Protein AF-A0A7X6QNC2-F1 (afdb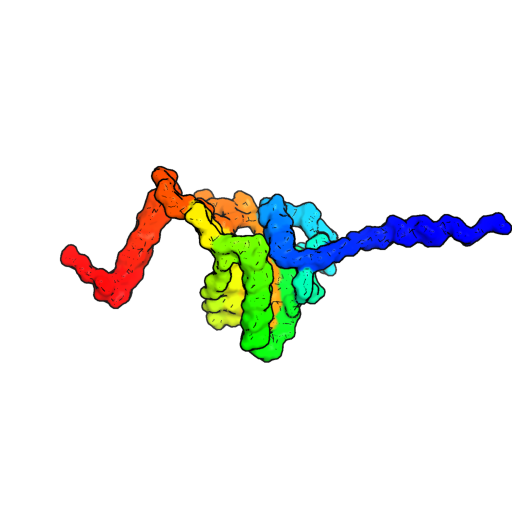_monomer)

Structure (mmCIF, N/CA/C/O backbone):
data_AF-A0A7X6QNC2-F1
#
_entry.id   AF-A0A7X6QNC2-F1
#
loop_
_atom_site.group_PDB
_atom_site.id
_atom_site.type_symbol
_atom_site.label_atom_id
_atom_site.label_alt_id
_atom_site.label_comp_id
_atom_site.label_asym_id
_atom_site.label_entity_id
_atom_site.label_seq_id
_atom_site.pdbx_PDB_ins_code
_atom_site.Cartn_x
_atom_site.Cartn_y
_atom_site.Cartn_z
_atom_site.occupancy
_atom_site.B_iso_or_equiv
_atom_site.auth_seq_id
_atom_site.auth_comp_id
_atom_site.auth_asym_id
_atom_site.auth_atom_id
_atom_site.pdbx_PDB_model_num
ATOM 1 N N . MET A 1 1 ? -5.361 57.559 -17.828 1.00 44.81 1 MET A N 1
ATOM 2 C CA . MET A 1 1 ? -5.338 56.199 -18.419 1.00 44.81 1 MET A CA 1
ATOM 3 C C . MET A 1 1 ? -3.969 55.585 -18.162 1.00 44.81 1 MET A C 1
ATOM 5 O O . MET A 1 1 ? -3.004 56.181 -18.612 1.00 44.81 1 MET A O 1
ATOM 9 N N . LYS A 1 2 ? -3.902 54.494 -17.382 1.00 43.75 2 LYS A N 1
ATOM 10 C CA . LYS A 1 2 ? -2.753 53.595 -17.086 1.00 43.75 2 LYS A CA 1
ATOM 11 C C . LYS A 1 2 ? -2.885 53.127 -15.632 1.00 43.75 2 LYS A C 1
ATOM 13 O O . LYS A 1 2 ? -2.302 53.743 -14.751 1.00 43.75 2 LYS A O 1
ATOM 18 N N . LYS A 1 3 ? -3.710 52.109 -15.369 1.00 43.59 3 LYS A N 1
ATOM 19 C CA . LYS A 1 3 ? -3.704 51.374 -14.082 1.00 43.59 3 LYS A CA 1
ATOM 20 C C . LYS A 1 3 ? -4.386 49.995 -14.118 1.00 43.59 3 LYS A C 1
ATOM 22 O O . LYS A 1 3 ? -4.548 49.385 -13.074 1.00 43.59 3 LYS A O 1
ATOM 27 N N . THR A 1 4 ? -4.734 49.472 -15.294 1.00 49.47 4 THR A N 1
ATOM 28 C CA . THR A 1 4 ? -5.557 48.251 -15.416 1.00 49.47 4 THR A CA 1
ATOM 29 C C . THR A 1 4 ? -4.858 47.055 -16.070 1.00 49.47 4 THR A C 1
ATOM 31 O O . THR A 1 4 ? -5.521 46.089 -16.411 1.00 49.47 4 THR A O 1
ATOM 34 N N . LEU A 1 5 ? -3.529 47.074 -16.228 1.00 48.59 5 LEU A N 1
ATOM 35 C CA . LEU A 1 5 ? -2.790 46.003 -16.926 1.00 48.59 5 LEU A CA 1
ATOM 36 C C . LEU A 1 5 ? -1.891 45.134 -16.032 1.00 48.59 5 LEU A C 1
ATOM 38 O O . LEU A 1 5 ? -1.238 44.232 -16.536 1.00 48.59 5 LEU A O 1
ATOM 42 N N . LEU A 1 6 ? -1.874 45.356 -14.714 1.00 44.91 6 LEU A N 1
ATOM 43 C CA . LEU A 1 6 ? -1.008 44.605 -13.789 1.00 44.91 6 LEU A CA 1
ATOM 44 C C . LEU A 1 6 ? -1.701 43.449 -13.049 1.00 44.91 6 LEU A C 1
ATOM 46 O O . LEU A 1 6 ? -1.009 42.643 -12.441 1.00 44.91 6 LEU A O 1
ATOM 50 N N . LEU A 1 7 ? -3.032 43.315 -13.126 1.00 45.81 7 LEU A N 1
ATOM 51 C CA . LEU A 1 7 ? -3.745 42.219 -12.448 1.00 45.81 7 LEU A CA 1
ATOM 52 C C . LEU A 1 7 ? -3.956 40.964 -13.309 1.00 45.81 7 LEU A C 1
ATOM 54 O O . LEU A 1 7 ? -4.170 39.892 -12.757 1.00 45.81 7 LEU A O 1
ATOM 58 N N . ALA A 1 8 ? -3.852 41.058 -14.638 1.00 46.88 8 ALA A N 1
ATOM 59 C CA . ALA A 1 8 ? -4.015 39.895 -15.519 1.00 46.88 8 ALA A CA 1
ATOM 60 C C . ALA A 1 8 ? -2.734 39.043 -15.648 1.00 46.88 8 ALA A C 1
ATOM 62 O O . ALA A 1 8 ? -2.804 37.899 -16.078 1.00 46.88 8 ALA A O 1
ATOM 63 N N . GLY A 1 9 ? -1.571 39.579 -15.252 1.00 39.75 9 GLY A N 1
ATOM 64 C CA . GLY A 1 9 ? -0.293 38.856 -15.271 1.00 39.75 9 GLY A CA 1
ATOM 65 C C . GLY A 1 9 ? 0.006 38.056 -13.999 1.00 39.75 9 GLY A C 1
ATOM 66 O O . GLY A 1 9 ? 0.810 37.134 -14.048 1.00 39.75 9 GLY A O 1
ATOM 67 N N . LEU A 1 10 ? -0.646 38.368 -12.869 1.00 42.03 10 LEU A N 1
ATOM 68 C CA . LEU A 1 10 ? -0.402 37.665 -11.601 1.00 42.03 10 LEU A CA 1
ATOM 69 C C . LEU A 1 10 ? -1.239 36.386 -11.436 1.00 42.03 10 LEU A C 1
ATOM 71 O O . LEU A 1 10 ? -0.821 35.484 -10.722 1.00 42.03 10 LEU A O 1
ATOM 75 N N . LEU A 1 11 ? -2.376 36.273 -12.130 1.00 44.03 11 LEU A N 1
ATOM 76 C CA . LEU A 1 11 ? -3.220 35.068 -12.112 1.00 44.03 11 LEU A CA 1
ATOM 77 C C . LEU A 1 11 ? -2.682 33.929 -12.995 1.00 44.03 11 LEU A C 1
ATOM 79 O O . LEU A 1 11 ? -3.146 32.802 -12.877 1.00 44.03 11 LEU A O 1
ATOM 83 N N . ALA A 1 12 ? -1.683 34.198 -13.842 1.00 46.16 12 ALA A N 1
ATOM 84 C CA . ALA A 1 12 ? -0.982 33.178 -14.627 1.00 46.16 12 ALA A CA 1
ATOM 85 C C . ALA A 1 12 ? 0.285 32.636 -13.928 1.00 46.16 12 ALA A C 1
ATOM 87 O O . ALA A 1 12 ? 0.888 31.683 -14.411 1.00 46.16 12 ALA A O 1
ATOM 88 N N . LEU A 1 13 ? 0.690 33.228 -12.795 1.00 42.03 13 LEU A N 1
ATOM 89 C CA . LEU A 1 13 ? 1.866 32.824 -12.005 1.00 42.03 13 LEU A CA 1
ATOM 90 C C . LEU A 1 13 ? 1.506 32.083 -10.711 1.00 42.03 13 LEU A C 1
ATOM 92 O O . LEU A 1 13 ? 2.382 31.511 -10.074 1.00 42.03 13 LEU A O 1
ATOM 96 N N . THR A 1 14 ? 0.221 32.014 -10.363 1.00 45.22 14 THR A N 1
ATOM 97 C CA . THR A 1 14 ? -0.319 31.029 -9.417 1.00 45.22 14 THR A CA 1
ATOM 98 C C . THR A 1 14 ? -0.940 29.872 -10.186 1.00 45.22 14 THR A C 1
ATOM 100 O O . THR A 1 14 ? -2.053 29.438 -9.889 1.00 45.22 14 THR A O 1
ATOM 103 N N . GLY A 1 15 ? -0.206 29.351 -11.173 1.00 41.44 15 GLY A N 1
ATOM 104 C CA . GLY A 1 15 ? -0.281 27.932 -11.485 1.00 41.44 15 GLY A CA 1
ATOM 105 C C . GLY A 1 15 ? 0.201 27.175 -10.254 1.00 41.44 15 GLY A C 1
ATOM 106 O O . GLY A 1 15 ? 1.292 26.616 -10.256 1.00 41.44 15 GLY A O 1
ATOM 107 N N . SER 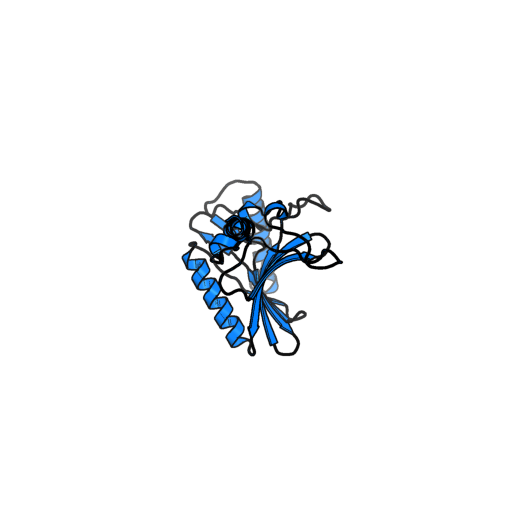A 1 16 ? -0.590 27.216 -9.174 1.00 38.94 16 SER A N 1
ATOM 108 C CA . SER A 1 16 ? -0.623 26.132 -8.214 1.00 38.94 16 SER A CA 1
ATOM 109 C C . SER A 1 16 ? -0.614 24.891 -9.077 1.00 38.94 16 SER A C 1
ATOM 111 O O . SER A 1 16 ? -1.449 24.781 -9.979 1.00 38.94 16 SER A O 1
ATOM 113 N N . LEU A 1 17 ? 0.387 24.036 -8.888 1.00 44.50 17 LEU A N 1
ATOM 114 C CA . LEU A 1 17 ? 0.319 22.680 -9.382 1.00 44.50 17 LEU A CA 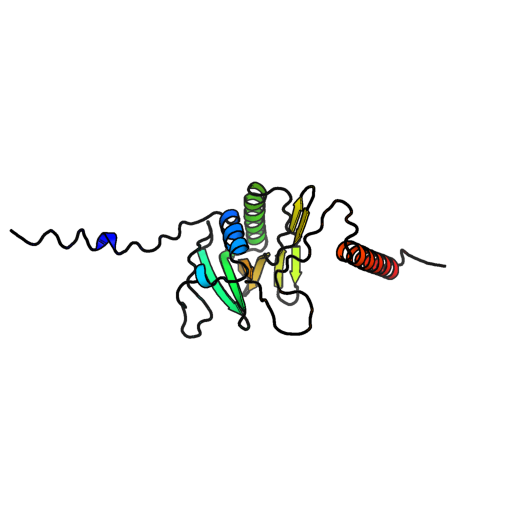1
ATOM 115 C C . LEU A 1 17 ? -1.023 22.143 -8.881 1.00 44.50 17 LEU A C 1
ATOM 117 O O . LEU A 1 17 ? -1.139 21.750 -7.726 1.00 44.50 17 LEU A O 1
ATOM 121 N N . CYS A 1 18 ? -2.067 22.227 -9.703 1.00 45.12 18 CYS A N 1
ATOM 122 C CA . CYS A 1 18 ? -3.248 21.422 -9.522 1.00 45.12 18 CYS A CA 1
ATOM 123 C C . CYS A 1 18 ? -2.723 20.030 -9.815 1.00 45.12 18 CYS A C 1
ATOM 125 O O . CYS A 1 18 ? -2.647 19.629 -10.978 1.00 45.12 18 CYS A O 1
ATOM 127 N N . ALA A 1 19 ? -2.246 19.354 -8.771 1.00 56.34 19 ALA A N 1
ATOM 128 C CA . ALA A 1 19 ? -2.154 17.918 -8.805 1.00 56.34 19 ALA A CA 1
ATOM 129 C C . ALA A 1 19 ? -3.553 17.460 -9.225 1.00 56.34 19 ALA A C 1
ATOM 131 O O . ALA A 1 19 ? -4.562 17.795 -8.608 1.00 56.34 19 ALA A O 1
ATOM 132 N N . GLN A 1 20 ? -3.636 16.891 -10.421 1.00 61.84 20 GLN A N 1
ATOM 133 C CA . GLN A 1 20 ? -4.886 16.330 -10.891 1.00 61.84 20 GLN A CA 1
ATOM 134 C C . GLN A 1 20 ? -5.085 15.069 -10.062 1.00 61.84 20 GLN A C 1
ATOM 136 O O . GLN A 1 20 ? -4.147 14.276 -9.952 1.00 61.84 20 GLN A O 1
ATOM 141 N N . ASN A 1 21 ? -6.258 14.914 -9.445 1.00 82.44 21 ASN A N 1
ATOM 142 C CA . ASN A 1 21 ? -6.584 13.652 -8.797 1.00 82.44 21 ASN A CA 1
ATOM 143 C C . ASN A 1 21 ? -6.508 12.546 -9.858 1.00 82.44 21 ASN A C 1
ATOM 145 O O . ASN A 1 21 ? -7.065 12.689 -10.950 1.00 82.44 21 ASN A O 1
ATOM 149 N N . MET A 1 22 ? -5.730 11.511 -9.558 1.00 90.12 22 MET A N 1
ATOM 150 C CA . MET A 1 22 ? -5.423 10.412 -10.465 1.00 90.12 22 MET A CA 1
ATOM 151 C C . MET A 1 22 ? -5.981 9.102 -9.902 1.00 90.12 22 MET A C 1
ATOM 153 O O . MET A 1 22 ? -5.868 8.862 -8.692 1.00 90.12 22 MET A O 1
ATOM 157 N N . PRO A 1 23 ? -6.496 8.199 -10.754 1.00 91.94 23 PRO A N 1
ATOM 158 C CA . PRO A 1 23 ? -6.855 6.853 -10.337 1.00 91.94 23 PRO A CA 1
ATOM 159 C C . PRO A 1 23 ? -5.667 6.135 -9.693 1.00 91.94 23 PRO A C 1
ATOM 161 O O . PRO A 1 23 ? -4.518 6.303 -10.112 1.00 91.94 23 PRO A O 1
ATOM 164 N N . LEU A 1 24 ? -5.933 5.270 -8.707 1.00 92.31 24 LEU A N 1
ATOM 165 C CA . LEU A 1 24 ? -4.868 4.570 -7.980 1.00 92.31 24 LEU A CA 1
ATOM 166 C C . LEU A 1 24 ? -3.935 3.773 -8.906 1.00 92.31 24 LEU A C 1
ATOM 168 O O . LEU A 1 24 ? -2.748 3.676 -8.615 1.00 92.31 24 LEU A O 1
ATOM 172 N N . CYS A 1 25 ? -4.432 3.224 -10.017 1.00 91.06 25 CYS A N 1
ATOM 173 C CA . CYS A 1 25 ? -3.580 2.497 -10.956 1.00 91.06 25 CYS A CA 1
ATOM 174 C C . CYS A 1 25 ? -2.566 3.412 -11.670 1.00 91.06 25 CYS A C 1
ATOM 176 O O . CYS A 1 25 ? -1.388 3.076 -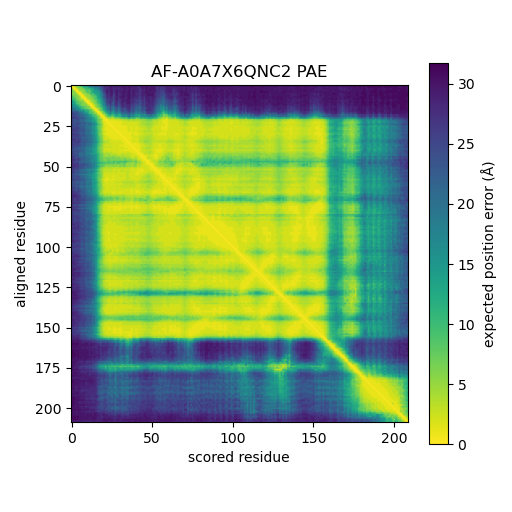11.722 1.00 91.06 25 CYS A O 1
ATOM 178 N N . GLU A 1 26 ? -2.940 4.621 -12.096 1.00 91.88 26 GLU A N 1
ATOM 179 C CA . GLU A 1 26 ? -1.970 5.578 -12.660 1.00 91.88 26 GLU A CA 1
ATOM 180 C C . GLU A 1 26 ? -0.935 6.028 -11.620 1.00 91.88 26 GLU A C 1
ATOM 182 O O . GLU A 1 26 ? 0.254 6.183 -11.916 1.00 91.88 26 GLU A O 1
ATOM 187 N N . VAL A 1 27 ? -1.374 6.203 -10.371 1.00 93.00 27 VAL A N 1
ATOM 188 C CA . VAL A 1 27 ? -0.478 6.524 -9.254 1.00 93.00 27 VAL A CA 1
ATOM 189 C C . VAL A 1 27 ? 0.498 5.385 -8.989 1.00 93.00 27 VAL A C 1
ATOM 191 O O . VAL A 1 27 ? 1.696 5.623 -8.853 1.00 93.00 27 VAL A O 1
ATOM 194 N N . PHE A 1 28 ? 0.010 4.150 -8.963 1.00 92.06 28 PHE A N 1
ATOM 195 C CA . PHE A 1 28 ? 0.831 2.963 -8.771 1.00 92.06 28 PHE A CA 1
ATOM 196 C C . PHE A 1 28 ? 1.892 2.826 -9.867 1.00 92.06 28 PHE A C 1
ATOM 198 O O . PHE A 1 28 ? 3.045 2.532 -9.564 1.00 92.06 28 PHE A O 1
ATOM 205 N N . GLU A 1 29 ? 1.541 3.098 -11.126 1.00 88.38 29 GLU A N 1
ATOM 206 C CA . GLU A 1 29 ? 2.496 3.098 -12.237 1.00 88.38 29 GLU A CA 1
ATOM 207 C C . GLU A 1 29 ? 3.559 4.196 -12.077 1.00 88.38 29 GLU A C 1
ATOM 209 O O . GLU A 1 29 ? 4.754 3.929 -12.202 1.00 88.38 29 GLU A O 1
ATOM 214 N N . LYS A 1 30 ? 3.157 5.427 -11.737 1.00 90.31 30 LYS A N 1
ATOM 215 C CA . LYS A 1 30 ? 4.094 6.540 -11.495 1.00 90.31 30 LYS A CA 1
ATOM 216 C C . LYS A 1 30 ? 5.063 6.249 -10.354 1.00 90.31 30 LYS A C 1
ATOM 218 O O . LYS A 1 30 ? 6.255 6.530 -10.494 1.00 90.31 30 LYS A O 1
ATOM 223 N N . LEU A 1 31 ? 4.561 5.697 -9.251 1.00 90.62 31 LEU A N 1
ATOM 224 C CA . LEU A 1 31 ? 5.377 5.285 -8.110 1.00 90.62 31 LEU A CA 1
ATOM 225 C C . LEU A 1 31 ? 6.319 4.147 -8.506 1.00 90.62 31 LEU A C 1
ATOM 227 O O . LEU A 1 31 ? 7.504 4.221 -8.207 1.00 90.62 31 LEU A O 1
ATOM 231 N N . GLY A 1 32 ? 5.834 3.154 -9.256 1.00 86.69 32 GLY A N 1
ATOM 232 C CA . GLY A 1 32 ? 6.654 2.065 -9.787 1.00 86.69 32 GLY A CA 1
ATOM 233 C C . GLY A 1 32 ? 7.755 2.527 -10.748 1.00 86.69 32 GLY A C 1
ATOM 234 O O . GLY A 1 32 ? 8.844 1.971 -10.733 1.00 86.69 32 GLY A O 1
ATOM 235 N N . ASN A 1 33 ? 7.517 3.571 -11.543 1.00 84.25 33 ASN A N 1
ATOM 236 C CA . ASN A 1 33 ? 8.518 4.127 -12.463 1.00 84.25 33 ASN A CA 1
ATOM 237 C C . ASN A 1 33 ? 9.581 4.997 -11.770 1.00 84.25 33 ASN A C 1
ATOM 239 O O . ASN A 1 33 ? 10.612 5.290 -12.370 1.00 84.25 33 ASN A O 1
ATOM 243 N N . ASN A 1 34 ? 9.335 5.423 -10.528 1.00 86.44 34 ASN A N 1
ATOM 244 C CA . ASN A 1 34 ? 10.257 6.233 -9.721 1.00 86.44 34 ASN A CA 1
ATOM 245 C C . ASN A 1 34 ? 10.619 5.524 -8.412 1.00 86.44 34 ASN A C 1
ATOM 247 O O . ASN A 1 34 ? 11.028 6.157 -7.447 1.00 86.44 34 ASN A O 1
ATOM 251 N N . SER A 1 35 ? 10.439 4.208 -8.346 1.00 84.38 35 SER A N 1
ATOM 252 C CA . SER A 1 35 ? 10.540 3.463 -7.096 1.00 84.38 35 SER A CA 1
ATOM 253 C C . SER A 1 35 ? 11.940 3.527 -6.484 1.00 84.38 35 SER A C 1
ATOM 255 O O . SER A 1 35 ? 12.036 3.502 -5.265 1.00 84.38 35 SER A O 1
ATOM 257 N N . SER A 1 36 ? 12.996 3.705 -7.288 1.00 80.75 36 SER A N 1
ATOM 258 C CA . SER A 1 36 ? 14.379 3.924 -6.829 1.00 80.75 36 SER A CA 1
ATOM 259 C C . SER A 1 36 ? 14.628 5.281 -6.179 1.00 80.75 36 SER A C 1
ATOM 261 O O . SER A 1 36 ? 15.504 5.404 -5.327 1.00 80.75 36 SER A O 1
ATOM 263 N N . ASP A 1 37 ? 13.878 6.306 -6.578 1.00 86.69 37 ASP A N 1
ATOM 264 C CA . ASP A 1 37 ? 14.043 7.664 -6.074 1.00 86.69 37 ASP A CA 1
ATOM 265 C C . ASP A 1 37 ? 12.739 8.452 -6.215 1.00 86.69 37 ASP A C 1
ATOM 267 O O . ASP A 1 37 ? 12.347 8.856 -7.310 1.00 86.69 37 ASP A O 1
ATOM 271 N N . PHE A 1 38 ? 12.081 8.717 -5.087 1.00 90.94 38 PHE A N 1
ATOM 272 C CA . PHE A 1 38 ? 10.876 9.533 -5.027 1.00 90.94 38 PHE A CA 1
ATOM 273 C C . PHE A 1 38 ? 11.153 11.031 -5.018 1.00 90.94 38 PHE A C 1
ATOM 275 O O . PHE A 1 38 ? 10.195 11.799 -5.090 1.00 90.94 38 PHE A O 1
ATOM 282 N N . SER A 1 39 ? 12.412 11.483 -4.995 1.00 90.81 39 SER A N 1
ATOM 283 C CA . SER A 1 39 ? 12.746 12.914 -5.021 1.00 90.81 39 SER A CA 1
ATOM 284 C C . SER A 1 39 ? 12.018 13.706 -6.123 1.00 90.81 39 SER A C 1
ATOM 286 O O . SER A 1 39 ? 11.550 14.802 -5.824 1.00 90.81 39 SER A O 1
ATOM 288 N N . PRO A 1 40 ? 11.820 13.190 -7.359 1.00 92.00 40 PRO A N 1
ATOM 289 C CA . PRO A 1 40 ? 11.048 13.890 -8.393 1.00 92.00 40 PRO A CA 1
ATOM 290 C C . PRO A 1 40 ? 9.552 14.037 -8.083 1.00 92.00 40 PRO A C 1
ATOM 292 O O . PRO A 1 40 ? 8.889 14.914 -8.634 1.00 92.00 40 PRO A O 1
ATOM 295 N N . LEU A 1 41 ? 9.008 13.161 -7.236 1.00 92.31 41 LEU A N 1
ATOM 296 C CA . LEU A 1 41 ? 7.599 13.131 -6.848 1.00 92.31 41 LEU A CA 1
ATOM 297 C C . LEU A 1 41 ? 7.343 13.856 -5.516 1.00 92.31 41 LEU A C 1
ATOM 299 O O . LEU A 1 41 ? 6.193 14.195 -5.212 1.00 92.31 41 LEU A O 1
ATOM 303 N N . MET A 1 42 ? 8.404 14.110 -4.747 1.00 92.44 42 MET A N 1
ATOM 304 C CA . MET A 1 42 ? 8.388 14.765 -3.444 1.00 92.44 42 MET A CA 1
ATOM 305 C C . MET A 1 42 ? 8.566 16.281 -3.575 1.00 92.44 42 MET A C 1
ATOM 307 O O . MET A 1 42 ? 9.533 16.786 -4.137 1.00 92.44 42 MET A O 1
ATOM 311 N N . GLY A 1 43 ? 7.625 17.022 -3.004 1.00 88.56 43 GLY A N 1
ATOM 312 C CA . GLY A 1 43 ? 7.721 18.458 -2.790 1.00 88.56 43 GLY A CA 1
ATOM 313 C C . GLY A 1 43 ? 8.412 18.813 -1.464 1.00 88.56 43 GLY A C 1
ATOM 314 O O . GLY A 1 43 ? 9.068 17.973 -0.842 1.00 88.56 43 GLY A O 1
ATOM 315 N N . PRO A 1 44 ? 8.275 20.068 -0.998 1.00 89.44 44 PRO A N 1
ATOM 316 C CA . PRO A 1 44 ? 8.898 20.515 0.246 1.00 89.44 44 PRO A CA 1
ATOM 317 C C . PRO A 1 44 ? 8.381 19.741 1.467 1.00 89.44 44 PRO A C 1
ATOM 319 O O . PRO A 1 44 ? 7.256 19.232 1.473 1.00 89.44 44 PRO A O 1
ATOM 322 N N . ALA A 1 45 ? 9.190 19.698 2.527 1.00 90.44 45 ALA A N 1
ATOM 323 C CA . ALA A 1 45 ? 8.755 19.186 3.821 1.00 90.44 45 ALA A CA 1
ATOM 324 C C . ALA A 1 45 ? 7.560 19.996 4.353 1.00 90.44 45 ALA A C 1
ATOM 326 O O . ALA A 1 45 ? 7.528 21.224 4.259 1.00 90.44 45 ALA A O 1
ATOM 327 N N . THR A 1 46 ? 6.574 19.306 4.923 1.00 87.69 46 THR A N 1
ATOM 328 C CA . THR A 1 46 ? 5.379 19.924 5.528 1.00 87.69 46 THR A CA 1
ATOM 329 C C . THR A 1 46 ? 5.509 20.136 7.033 1.00 87.69 46 THR A C 1
ATOM 331 O O . THR A 1 46 ? 4.633 20.734 7.652 1.00 87.69 46 THR A O 1
ATOM 334 N N . ASP A 1 47 ? 6.588 19.639 7.631 1.00 87.38 47 ASP A N 1
ATOM 335 C CA . ASP A 1 47 ? 6.871 19.748 9.054 1.00 87.38 47 ASP A CA 1
ATOM 336 C C . ASP A 1 47 ? 8.354 20.021 9.308 1.00 87.38 47 ASP A C 1
ATOM 338 O O . ASP A 1 47 ? 9.215 19.780 8.463 1.00 87.38 47 ASP A O 1
ATOM 342 N N . THR A 1 48 ? 8.645 20.528 10.504 1.00 82.62 48 THR A N 1
ATOM 343 C CA . THR A 1 48 ? 9.994 20.925 10.924 1.00 82.62 48 THR A CA 1
ATOM 344 C C . THR A 1 48 ? 10.937 19.750 11.162 1.00 82.62 48 THR A C 1
ATOM 346 O O . THR A 1 48 ? 12.134 19.971 11.305 1.00 82.62 48 THR A O 1
ATOM 349 N N . LEU A 1 49 ? 10.411 18.528 11.284 1.00 83.00 49 LEU A N 1
ATOM 350 C CA . LEU A 1 49 ? 11.208 17.316 11.478 1.00 83.00 49 LEU A CA 1
ATOM 351 C C . LEU A 1 49 ? 11.559 16.647 10.142 1.00 83.00 49 LEU A C 1
ATOM 353 O O . LEU A 1 49 ? 12.265 15.642 10.147 1.00 83.00 49 LEU A O 1
ATOM 357 N N . GLU A 1 50 ? 11.074 17.194 9.021 1.00 83.06 50 GLU A N 1
ATOM 358 C CA . GLU A 1 50 ? 11.244 16.649 7.672 1.00 83.06 50 GLU A CA 1
ATOM 359 C C . GLU A 1 50 ? 10.815 15.177 7.578 1.00 83.06 50 GLU A C 1
ATOM 361 O O . GLU A 1 50 ? 11.448 14.353 6.912 1.00 83.06 50 GLU A O 1
ATOM 366 N N . ILE A 1 51 ? 9.734 14.831 8.282 1.00 87.38 51 ILE A N 1
ATOM 367 C CA . ILE A 1 51 ? 9.179 13.474 8.276 1.00 87.38 51 ILE A CA 1
ATOM 368 C C . ILE A 1 51 ? 8.117 13.342 7.190 1.00 87.38 51 ILE A C 1
ATOM 370 O O . ILE A 1 51 ? 8.005 12.282 6.586 1.00 87.38 51 ILE A O 1
ATOM 374 N N . ASN A 1 52 ? 7.355 14.395 6.912 1.00 91.75 52 ASN A N 1
ATOM 375 C CA . ASN A 1 52 ? 6.322 14.421 5.889 1.00 91.75 52 ASN A CA 1
ATOM 376 C C . ASN A 1 52 ? 6.675 15.448 4.812 1.00 91.75 52 ASN A C 1
ATOM 378 O O . ASN A 1 52 ? 7.133 16.554 5.102 1.00 91.75 52 ASN A O 1
ATOM 382 N N . PHE A 1 53 ? 6.391 15.097 3.567 1.00 92.50 53 PHE A N 1
ATOM 383 C CA . PHE A 1 53 ? 6.680 15.893 2.386 1.00 92.50 53 PHE A CA 1
ATOM 384 C C . PHE A 1 53 ? 5.414 16.029 1.550 1.00 92.50 53 PHE A C 1
ATOM 386 O O . PHE A 1 53 ? 4.594 15.105 1.476 1.00 92.50 53 PHE A O 1
ATOM 393 N N . VAL A 1 54 ? 5.261 17.192 0.918 1.00 91.12 54 VAL A N 1
ATOM 394 C CA . VAL A 1 54 ? 4.192 17.431 -0.054 1.00 91.12 54 VAL A CA 1
ATOM 395 C C . VAL A 1 54 ? 4.307 16.384 -1.160 1.00 91.12 54 VAL A C 1
ATOM 397 O O . VAL A 1 54 ? 5.402 16.119 -1.649 1.00 91.12 54 VAL A O 1
ATOM 400 N N . SER A 1 55 ? 3.191 15.786 -1.560 1.00 92.75 55 SER A N 1
ATOM 401 C CA . SER A 1 55 ? 3.152 14.937 -2.747 1.00 92.75 55 SER A CA 1
ATOM 402 C C . SER A 1 55 ? 2.809 15.776 -3.971 1.00 92.75 55 SER A C 1
ATOM 404 O O . SER A 1 55 ? 1.922 16.623 -3.916 1.00 92.75 55 SER A O 1
ATOM 406 N N . THR A 1 56 ? 3.483 15.524 -5.091 1.00 91.00 56 THR A N 1
ATOM 407 C CA . THR A 1 56 ? 3.055 16.026 -6.412 1.00 91.00 56 THR A CA 1
ATOM 408 C C . THR A 1 56 ? 1.951 15.164 -7.041 1.00 91.00 56 THR A C 1
ATOM 410 O O . THR A 1 56 ? 1.390 15.522 -8.075 1.00 91.00 56 THR A O 1
ATOM 413 N N . ILE A 1 57 ? 1.651 14.023 -6.416 1.00 91.62 57 ILE A N 1
ATOM 414 C CA . ILE A 1 57 ? 0.638 13.048 -6.809 1.00 91.62 57 ILE A CA 1
ATOM 415 C C . ILE A 1 57 ? -0.527 13.112 -5.818 1.00 91.62 57 ILE A C 1
ATOM 417 O O . ILE A 1 57 ? -0.312 12.967 -4.613 1.00 91.62 57 ILE A O 1
ATOM 421 N N . GLU A 1 58 ? -1.748 13.241 -6.327 1.00 92.25 58 GLU A N 1
ATOM 422 C CA . GLU A 1 58 ? -2.984 13.119 -5.551 1.00 92.25 58 GLU A CA 1
ATOM 423 C C . GLU A 1 58 ? -3.785 11.914 -6.055 1.00 92.25 58 GLU A C 1
ATOM 425 O O . GLU A 1 58 ? -4.010 11.773 -7.257 1.00 92.25 58 GLU A O 1
ATOM 430 N N . VAL A 1 59 ? -4.167 11.013 -5.146 1.00 93.75 59 VAL A N 1
ATOM 431 C CA . VAL A 1 59 ? -4.998 9.844 -5.472 1.00 93.75 59 VAL A CA 1
ATOM 432 C C . VAL A 1 59 ? -6.474 10.212 -5.395 1.00 93.75 59 VAL A C 1
ATOM 434 O O . VAL A 1 59 ? -6.925 10.786 -4.404 1.00 93.75 59 VAL A O 1
ATOM 437 N N . ASP A 1 60 ? -7.244 9.796 -6.396 1.00 91.00 60 ASP A N 1
ATOM 438 C CA . ASP A 1 60 ? -8.702 9.865 -6.381 1.00 91.00 60 ASP A CA 1
ATOM 439 C C . ASP A 1 60 ? -9.285 9.280 -5.087 1.00 91.00 60 ASP A C 1
ATOM 441 O O . ASP A 1 60 ? -8.915 8.192 -4.643 1.00 91.00 60 ASP A O 1
ATOM 445 N N . LYS A 1 61 ? -10.252 9.998 -4.503 1.00 89.25 61 LYS A N 1
ATOM 446 C CA . LYS A 1 61 ? -10.970 9.638 -3.263 1.00 89.25 61 LYS A CA 1
ATOM 447 C C . LYS A 1 61 ? -10.109 9.587 -1.995 1.00 89.25 61 LYS A C 1
ATOM 449 O O . LYS A 1 61 ? -10.671 9.359 -0.925 1.00 89.25 61 LYS A O 1
ATOM 454 N N . ALA A 1 62 ? -8.796 9.797 -2.071 1.00 93.94 62 ALA A N 1
ATOM 455 C CA . ALA A 1 62 ? -7.984 9.978 -0.877 1.00 93.94 62 ALA A CA 1
ATOM 456 C C . ALA A 1 62 ? -8.236 11.375 -0.293 1.00 93.94 62 ALA A C 1
ATOM 458 O O . ALA A 1 62 ? -8.257 12.373 -1.009 1.00 93.94 62 ALA A O 1
ATOM 459 N N . GLU A 1 63 ? -8.387 11.463 1.025 1.00 94.50 63 GLU A N 1
ATOM 460 C CA . GLU A 1 63 ? -8.428 12.742 1.740 1.00 94.50 63 GLU A CA 1
ATOM 461 C C . GLU A 1 63 ? -7.071 13.452 1.683 1.00 94.50 63 GLU A C 1
ATOM 463 O O . GLU A 1 63 ? -6.987 14.678 1.782 1.00 94.50 63 GLU A O 1
ATOM 468 N N . LYS A 1 64 ? -5.990 12.670 1.568 1.00 93.69 64 LYS A N 1
ATOM 469 C CA . LYS A 1 64 ? -4.619 13.169 1.571 1.00 93.69 64 LYS A CA 1
ATOM 470 C C . LYS A 1 64 ? -3.675 12.205 0.864 1.00 93.69 64 LYS A C 1
ATOM 472 O O . LYS A 1 64 ? -3.754 11.001 1.072 1.00 93.69 64 LYS A O 1
ATOM 477 N N . SER A 1 65 ? -2.733 12.748 0.099 1.00 95.38 65 SER A N 1
ATOM 478 C CA . SER A 1 65 ? -1.595 12.016 -0.470 1.00 95.38 65 SER A CA 1
ATOM 479 C C . SER A 1 65 ? -0.296 12.689 -0.033 1.00 95.38 65 SER A C 1
ATOM 481 O O . SER A 1 65 ? -0.136 13.895 -0.218 1.00 95.38 65 SER A O 1
ATOM 483 N N . ILE A 1 66 ? 0.616 11.946 0.591 1.00 95.19 66 ILE A N 1
ATOM 484 C CA . ILE A 1 66 ? 1.887 12.476 1.105 1.00 95.19 66 ILE A CA 1
ATOM 485 C C . ILE A 1 66 ? 3.016 11.468 0.987 1.00 95.19 66 ILE A C 1
ATOM 487 O O . ILE A 1 66 ? 2.795 10.261 1.000 1.00 95.19 66 ILE A O 1
ATOM 491 N N . PHE A 1 67 ? 4.242 11.978 0.959 1.00 95.25 67 PHE A N 1
ATOM 492 C CA . PHE A 1 67 ? 5.416 11.159 1.222 1.00 95.25 67 PHE A CA 1
ATOM 493 C C . PHE A 1 67 ? 5.808 11.290 2.688 1.00 95.25 67 PHE A C 1
ATOM 495 O O . PHE A 1 67 ? 5.776 12.379 3.262 1.00 95.25 67 PHE A O 1
ATOM 502 N N . LYS A 1 68 ? 6.181 10.174 3.298 1.00 93.00 68 LYS A N 1
ATOM 503 C CA . LYS A 1 68 ? 6.604 10.077 4.692 1.00 93.00 68 LYS A CA 1
ATOM 504 C C . LYS A 1 68 ? 7.964 9.404 4.765 1.00 93.00 68 LYS A C 1
ATOM 506 O O . LYS A 1 68 ? 8.231 8.504 3.983 1.00 93.00 68 LYS A O 1
ATOM 511 N N . LYS A 1 69 ? 8.804 9.780 5.725 1.00 85.94 69 LYS A N 1
ATOM 512 C CA . LYS A 1 69 ? 10.036 9.061 6.065 1.00 85.94 69 LYS A CA 1
ATOM 513 C C . LYS A 1 69 ? 9.831 8.249 7.336 1.00 85.94 69 LYS A C 1
ATOM 515 O O . LYS A 1 69 ? 9.451 8.789 8.371 1.00 85.94 69 LYS A O 1
ATOM 520 N N . LEU A 1 70 ? 10.135 6.959 7.275 1.00 77.19 70 LEU A N 1
ATOM 521 C CA . LEU A 1 70 ? 10.201 6.077 8.435 1.00 77.19 70 LEU A CA 1
ATOM 522 C C . LEU A 1 70 ? 11.590 5.443 8.478 1.00 77.19 70 LEU A C 1
ATOM 524 O O . LEU A 1 70 ? 12.017 4.830 7.509 1.00 77.19 70 LEU A O 1
ATOM 528 N N . LEU A 1 71 ? 12.311 5.621 9.591 1.00 76.94 71 LEU A N 1
ATOM 529 C CA . LEU A 1 71 ? 13.688 5.124 9.756 1.00 76.94 71 LEU A CA 1
ATOM 530 C C . LEU A 1 71 ? 14.640 5.541 8.613 1.00 76.94 71 LEU A C 1
ATOM 532 O O . LEU A 1 71 ? 15.534 4.796 8.231 1.00 76.94 71 LEU A O 1
ATOM 536 N N . GLY A 1 72 ? 14.443 6.742 8.062 1.00 73.25 72 GLY A N 1
ATOM 537 C CA . GLY A 1 72 ? 15.239 7.272 6.950 1.00 73.25 72 GLY A CA 1
ATOM 538 C C . GLY A 1 72 ? 14.780 6.829 5.557 1.00 73.25 72 GLY A C 1
ATOM 539 O O . GLY A 1 72 ? 15.187 7.455 4.582 1.00 73.25 72 GLY A O 1
ATOM 540 N N . ALA A 1 73 ? 13.890 5.838 5.453 1.00 80.88 73 ALA A N 1
ATOM 541 C CA . ALA A 1 73 ? 13.341 5.370 4.185 1.00 80.88 73 ALA A CA 1
ATOM 542 C C . ALA A 1 73 ? 12.030 6.106 3.846 1.00 80.88 73 ALA A C 1
ATOM 544 O O . ALA A 1 73 ? 11.104 6.124 4.671 1.00 80.88 73 ALA A O 1
ATOM 545 N N . PRO A 1 74 ? 11.927 6.746 2.670 1.00 89.25 74 PRO A N 1
ATOM 546 C CA . PRO A 1 74 ? 10.691 7.375 2.234 1.00 89.25 74 PRO A CA 1
ATOM 547 C C . PRO A 1 74 ? 9.666 6.341 1.742 1.00 89.25 74 PRO A C 1
ATOM 549 O O . PRO A 1 74 ? 10.011 5.309 1.174 1.00 89.25 74 PRO A O 1
ATOM 552 N N . TYR A 1 75 ? 8.386 6.636 1.933 1.00 92.38 75 TYR A N 1
ATOM 553 C CA . TYR A 1 75 ? 7.261 5.910 1.354 1.00 92.38 75 TYR A CA 1
ATOM 554 C C . TYR A 1 75 ? 6.138 6.876 0.994 1.00 92.38 75 TYR A C 1
ATOM 556 O O . TYR A 1 75 ? 5.950 7.904 1.647 1.00 92.38 75 TYR A O 1
ATOM 564 N N . PHE A 1 76 ? 5.381 6.538 -0.039 1.00 95.56 76 PHE A N 1
ATOM 565 C CA . PHE A 1 76 ? 4.138 7.206 -0.380 1.00 95.56 76 PHE A CA 1
ATOM 566 C C . PHE A 1 76 ? 2.987 6.647 0.458 1.00 95.56 76 PHE A C 1
ATOM 568 O O . PHE A 1 76 ? 2.865 5.431 0.622 1.00 95.56 76 PHE A O 1
ATOM 575 N N . GLU A 1 77 ? 2.120 7.527 0.951 1.00 96.75 77 GLU A N 1
ATOM 576 C CA . GLU A 1 77 ? 0.868 7.172 1.607 1.00 96.75 77 GLU A CA 1
ATOM 577 C C . GLU A 1 77 ? -0.294 7.990 1.038 1.00 96.75 77 GLU A C 1
ATOM 579 O O . GLU A 1 77 ? -0.266 9.223 1.055 1.00 96.75 77 GLU A O 1
ATOM 584 N N . ALA A 1 78 ? -1.344 7.292 0.610 1.00 97.31 78 ALA A N 1
ATOM 585 C CA . ALA A 1 78 ? -2.650 7.884 0.353 1.00 97.31 78 ALA A CA 1
ATOM 586 C C . ALA A 1 78 ? -3.623 7.477 1.464 1.00 97.31 78 ALA A C 1
ATOM 588 O O . ALA A 1 78 ? -3.860 6.291 1.696 1.00 97.31 78 ALA A O 1
ATOM 589 N N . SER A 1 79 ? -4.155 8.466 2.174 1.00 96.62 79 SER A N 1
ATOM 590 C CA . SER A 1 79 ? -5.084 8.322 3.292 1.00 96.62 79 SER A CA 1
ATOM 591 C C . SER A 1 79 ? -6.521 8.443 2.796 1.00 96.62 79 SER A C 1
ATOM 593 O O . SER A 1 79 ? -6.871 9.469 2.218 1.00 96.62 79 SER A O 1
ATOM 595 N N . TYR A 1 80 ? -7.370 7.454 3.064 1.00 96.12 80 TYR A N 1
ATOM 596 C CA . TYR A 1 80 ? -8.785 7.471 2.662 1.00 96.12 80 TYR A CA 1
ATOM 597 C C . TYR A 1 80 ? -9.747 7.808 3.809 1.00 96.12 80 TYR A C 1
ATOM 599 O O . TYR A 1 80 ? -10.960 7.718 3.646 1.00 96.12 80 TYR A O 1
ATOM 607 N N . GLY A 1 81 ? -9.199 8.190 4.962 1.00 92.19 81 GLY A N 1
ATOM 608 C CA . GLY A 1 81 ? -9.962 8.599 6.135 1.00 92.19 81 GLY A CA 1
ATOM 609 C C . GLY A 1 81 ? -10.252 7.468 7.116 1.00 92.19 81 GLY A C 1
ATOM 610 O O . GLY A 1 81 ? -9.670 6.378 7.053 1.00 92.19 81 GLY A O 1
ATOM 611 N N . ASN A 1 82 ? -11.138 7.778 8.062 1.00 95.38 82 ASN A N 1
ATOM 612 C CA . ASN A 1 82 ? -11.547 6.894 9.149 1.00 95.38 82 ASN A CA 1
ATOM 613 C C . ASN A 1 82 ? -12.959 6.353 8.914 1.00 95.38 82 ASN A C 1
ATOM 615 O O . ASN A 1 82 ? -13.865 7.075 8.500 1.00 95.38 82 ASN A O 1
ATOM 619 N N . PHE A 1 83 ? -13.152 5.088 9.262 1.00 96.50 83 PHE A N 1
ATOM 620 C CA . PHE A 1 83 ? -14.415 4.368 9.188 1.00 96.50 83 PHE A CA 1
ATOM 621 C C . PHE A 1 83 ? -14.839 3.951 10.596 1.00 96.50 83 PHE A C 1
ATOM 623 O O . PHE A 1 83 ? -14.002 3.615 11.439 1.00 96.50 83 PHE A O 1
ATOM 630 N N . GLN A 1 84 ? -16.147 3.970 10.856 1.00 96.38 84 GLN A N 1
ATOM 631 C CA . GLN A 1 84 ? -16.692 3.682 12.187 1.00 96.38 84 GLN A CA 1
ATOM 632 C C . GLN A 1 84 ? -16.730 2.180 12.471 1.00 96.38 84 GLN A C 1
ATOM 634 O O . GLN A 1 84 ? -16.681 1.754 13.623 1.00 96.38 84 GLN A O 1
ATOM 639 N N . THR A 1 85 ? -16.804 1.360 11.421 1.00 96.38 85 THR A N 1
ATOM 640 C CA . THR A 1 85 ? -16.810 -0.095 11.550 1.00 96.38 85 THR A CA 1
ATOM 641 C C . THR A 1 85 ? -15.790 -0.761 10.637 1.00 96.38 85 THR A C 1
ATOM 643 O O . THR A 1 85 ? -15.478 -0.290 9.543 1.00 96.38 85 THR A O 1
ATOM 646 N N . GLU A 1 86 ? -15.319 -1.931 11.065 1.00 94.81 86 GLU A N 1
ATOM 647 C CA . GLU A 1 86 ? -14.423 -2.767 10.268 1.00 94.81 86 GLU A CA 1
ATOM 648 C C . GLU A 1 86 ? -15.061 -3.165 8.931 1.00 94.81 86 GLU A C 1
ATOM 650 O O . GLU A 1 86 ? -14.395 -3.211 7.899 1.00 94.81 86 GLU A O 1
ATOM 655 N N . ALA A 1 87 ? -16.370 -3.432 8.940 1.00 96.81 87 ALA A N 1
ATOM 656 C CA . ALA A 1 87 ? -17.117 -3.829 7.754 1.00 96.81 87 ALA A CA 1
ATOM 657 C C . ALA A 1 87 ? -17.126 -2.728 6.683 1.00 96.81 87 ALA A C 1
ATOM 659 O O . ALA A 1 87 ? -16.940 -3.030 5.504 1.00 96.81 87 ALA A O 1
ATOM 660 N N . GLU A 1 88 ? -17.291 -1.466 7.087 1.00 97.69 88 GLU A N 1
ATOM 661 C CA . GLU A 1 88 ? -17.232 -0.316 6.180 1.00 97.69 88 GLU A CA 1
ATOM 662 C C . GLU A 1 88 ? -15.829 -0.146 5.586 1.00 97.69 88 GLU A C 1
ATOM 664 O O . GLU A 1 88 ? -15.697 -0.023 4.368 1.00 97.69 88 GLU A O 1
ATOM 669 N N . ALA A 1 89 ? -14.782 -0.228 6.416 1.00 97.44 89 ALA A N 1
ATOM 670 C CA . ALA A 1 89 ? -13.396 -0.152 5.951 1.00 97.44 89 ALA A CA 1
ATOM 671 C C . ALA A 1 89 ? -13.073 -1.271 4.944 1.00 97.44 89 ALA A C 1
ATOM 673 O O . ALA A 1 89 ? -12.506 -1.023 3.880 1.00 97.44 89 ALA A O 1
ATOM 674 N N . LEU A 1 90 ? -13.489 -2.507 5.238 1.00 97.12 90 LEU A N 1
ATOM 675 C CA . LEU A 1 90 ? -13.310 -3.653 4.344 1.00 97.12 90 LEU A CA 1
ATOM 676 C C . LEU A 1 90 ? -14.085 -3.496 3.032 1.00 97.12 90 LEU A C 1
ATOM 678 O O . LEU A 1 90 ? -13.577 -3.866 1.973 1.00 97.12 90 LEU A O 1
ATOM 682 N N . GLN A 1 91 ? -15.312 -2.974 3.077 1.00 97.69 91 GLN A N 1
ATOM 683 C CA . GLN A 1 91 ? -16.096 -2.716 1.871 1.00 97.69 91 GLN A CA 1
ATOM 684 C C . GLN A 1 91 ? -15.428 -1.652 0.995 1.00 97.69 91 GLN A C 1
ATOM 686 O O . GLN A 1 91 ? -15.367 -1.819 -0.224 1.00 97.69 91 GLN A O 1
ATOM 691 N N . PHE A 1 92 ? -14.889 -0.600 1.607 1.00 96.94 92 PHE A N 1
ATOM 692 C CA . PHE A 1 92 ? -14.161 0.444 0.899 1.00 96.94 92 PHE A CA 1
ATOM 693 C C . PHE A 1 92 ? -12.881 -0.095 0.241 1.00 96.94 92 PHE A C 1
ATOM 695 O O . PHE A 1 92 ? -12.675 0.103 -0.957 1.00 96.94 92 PHE A O 1
ATOM 702 N N . VAL A 1 93 ? -12.075 -0.873 0.977 1.00 97.00 93 VAL A N 1
ATOM 703 C CA . VAL A 1 93 ? -10.884 -1.551 0.434 1.00 97.00 93 VAL A CA 1
ATOM 704 C C . VAL A 1 93 ? -11.246 -2.452 -0.751 1.00 97.00 93 VAL A C 1
ATOM 706 O O . VAL A 1 93 ? -10.574 -2.397 -1.779 1.00 97.00 93 VAL A O 1
ATOM 709 N N . LYS A 1 94 ? -12.330 -3.234 -0.661 1.00 96.44 94 LYS A N 1
ATOM 710 C CA . LYS A 1 94 ? -12.806 -4.070 -1.779 1.00 96.44 94 LYS A CA 1
ATOM 711 C C . LYS A 1 94 ? -13.176 -3.248 -3.013 1.00 96.44 94 LYS A C 1
ATOM 713 O O . LYS A 1 94 ? -12.903 -3.691 -4.124 1.00 96.44 94 LYS A O 1
ATOM 718 N N . GLY A 1 95 ? -13.767 -2.066 -2.830 1.00 95.25 95 GLY A N 1
ATOM 719 C CA . GLY A 1 95 ? -14.049 -1.139 -3.928 1.00 95.25 95 GLY A CA 1
ATOM 720 C C . GLY A 1 95 ? -12.772 -0.710 -4.652 1.00 95.25 95 GLY A C 1
ATOM 721 O O . GLY A 1 95 ? -12.684 -0.841 -5.870 1.00 95.25 95 GLY A O 1
ATOM 722 N N . ILE A 1 96 ? -11.741 -0.308 -3.900 1.00 94.94 96 ILE A N 1
ATOM 723 C CA . ILE A 1 96 ? -10.434 0.054 -4.471 1.00 94.94 96 ILE A CA 1
ATOM 724 C C . ILE A 1 96 ? -9.805 -1.134 -5.211 1.00 94.94 96 ILE A C 1
ATOM 726 O O . ILE A 1 96 ? -9.313 -0.978 -6.326 1.00 94.94 96 ILE A O 1
ATOM 730 N N . GLN A 1 97 ? -9.830 -2.330 -4.620 1.00 94.94 97 GLN A N 1
ATOM 731 C CA . GLN A 1 97 ? -9.281 -3.543 -5.236 1.00 94.94 97 GLN A CA 1
ATOM 732 C C . GLN A 1 97 ? -9.953 -3.871 -6.577 1.00 94.94 97 GLN A C 1
ATOM 734 O O . GLN A 1 97 ? -9.273 -4.259 -7.529 1.00 94.94 97 GLN A O 1
ATOM 739 N N . GLN A 1 98 ? -11.276 -3.707 -6.665 1.00 93.62 98 GLN A N 1
ATOM 740 C CA . GLN A 1 98 ? -12.036 -3.915 -7.900 1.00 93.62 98 GLN A CA 1
ATOM 741 C C . GLN A 1 98 ? -11.681 -2.879 -8.968 1.00 93.62 98 GLN A C 1
ATOM 743 O O . GLN A 1 98 ? -11.415 -3.256 -10.107 1.00 93.62 98 GLN A O 1
ATOM 748 N N . GLU A 1 99 ? -11.628 -1.598 -8.596 1.00 91.00 99 GLU A N 1
ATOM 749 C CA . GLU A 1 99 ? -11.231 -0.510 -9.500 1.00 91.00 99 GLU A CA 1
ATOM 750 C C . GLU A 1 99 ? -9.814 -0.725 -10.038 1.00 91.00 99 GLU A C 1
ATOM 752 O O . GLU A 1 99 ? -9.574 -0.610 -11.236 1.00 91.00 99 GLU A O 1
ATOM 757 N N . PHE A 1 100 ? -8.888 -1.130 -9.172 1.00 92.12 100 PHE A N 1
ATOM 758 C CA . PHE A 1 100 ? -7.515 -1.411 -9.562 1.00 92.12 100 PHE A CA 1
ATOM 759 C C . PHE A 1 100 ? -7.398 -2.634 -10.483 1.00 92.12 100 PHE A C 1
ATOM 761 O O . PHE A 1 100 ? -6.694 -2.587 -11.490 1.00 92.12 100 PHE A O 1
ATOM 768 N N . SER A 1 101 ? -8.120 -3.718 -10.178 1.00 90.88 101 SER A N 1
ATOM 769 C CA . SER A 1 101 ? -8.137 -4.930 -11.018 1.00 90.88 101 SER A CA 1
ATOM 770 C C . SER A 1 101 ? -8.737 -4.680 -12.402 1.00 90.88 101 SER A C 1
ATOM 772 O O . SER A 1 101 ? -8.462 -5.431 -13.331 1.00 90.88 101 SER A O 1
ATOM 774 N N . ALA A 1 102 ? -9.558 -3.636 -12.551 1.00 89.69 102 ALA A N 1
ATOM 775 C CA . ALA A 1 102 ? -10.068 -3.221 -13.851 1.00 89.69 102 ALA A CA 1
ATOM 776 C C . ALA A 1 102 ? -8.995 -2.531 -14.712 1.00 89.69 102 ALA A C 1
ATOM 778 O O . ALA A 1 102 ? -9.114 -2.550 -15.935 1.00 89.69 102 ALA A O 1
ATOM 779 N N . CYS A 1 103 ? -7.952 -1.949 -14.105 1.00 87.81 103 CYS A N 1
ATOM 780 C CA . CYS A 1 103 ? -6.831 -1.370 -14.848 1.00 87.81 103 CYS A CA 1
ATOM 781 C C . CYS A 1 103 ? -5.866 -2.448 -15.363 1.00 87.81 103 CYS A C 1
ATOM 783 O O . CYS A 1 103 ? -5.345 -2.322 -16.470 1.00 87.81 103 CYS A O 1
ATOM 785 N N . TRP A 1 104 ? -5.623 -3.503 -14.575 1.00 83.88 104 TRP A N 1
ATOM 786 C CA . TRP A 1 104 ? -4.626 -4.531 -14.882 1.00 83.88 104 TRP A CA 1
ATOM 787 C C . TRP A 1 104 ? -5.108 -5.942 -14.547 1.00 83.88 104 TRP A C 1
ATOM 789 O O . TRP A 1 104 ? -5.465 -6.248 -13.408 1.00 83.88 104 TRP A O 1
ATOM 799 N N . GLU A 1 105 ? -5.033 -6.834 -15.535 1.00 84.06 105 GLU A N 1
ATOM 800 C CA . GLU A 1 105 ? -5.388 -8.239 -15.357 1.00 84.06 105 GLU A CA 1
ATOM 801 C C . GLU A 1 105 ? -4.412 -8.983 -14.432 1.00 84.06 105 GLU A C 1
ATOM 803 O O . GLU A 1 105 ? -3.220 -8.674 -14.332 1.00 84.06 105 GLU A O 1
ATOM 808 N N . GLY A 1 106 ? -4.934 -10.012 -13.763 1.00 83.81 106 GLY A N 1
ATOM 809 C CA . GLY A 1 106 ? -4.150 -10.913 -12.920 1.00 83.81 106 GLY A CA 1
ATOM 810 C C . GLY A 1 106 ? -3.836 -10.373 -11.525 1.00 83.81 106 GLY A C 1
ATOM 811 O O . GLY A 1 106 ? -3.248 -11.106 -10.733 1.00 83.81 106 GLY A O 1
ATOM 812 N N . PHE A 1 107 ? -4.226 -9.144 -11.175 1.00 88.56 107 PHE A N 1
ATOM 813 C CA . PHE A 1 107 ? -4.009 -8.649 -9.817 1.00 88.56 107 PHE A CA 1
ATOM 814 C C . PHE A 1 107 ? -4.888 -9.348 -8.774 1.00 88.56 107 PHE A C 1
ATOM 816 O O . PHE A 1 107 ? -6.072 -9.617 -8.974 1.00 88.56 107 PHE A O 1
ATOM 823 N N . ARG A 1 108 ? -4.276 -9.642 -7.629 1.00 89.94 108 ARG A N 1
ATOM 824 C CA . ARG A 1 108 ? -4.866 -10.254 -6.441 1.00 89.94 108 ARG A CA 1
ATOM 825 C C . ARG A 1 108 ? -4.356 -9.534 -5.199 1.00 89.94 108 ARG A C 1
ATOM 827 O O . ARG A 1 108 ? -3.255 -8.986 -5.196 1.00 89.94 108 ARG A O 1
ATOM 834 N N . PHE A 1 109 ? -5.148 -9.601 -4.131 1.00 92.50 109 PHE A N 1
ATOM 835 C CA . PHE A 1 109 ? -4.881 -8.870 -2.894 1.00 92.50 109 PHE A CA 1
ATOM 836 C C . PHE A 1 109 ? -4.913 -9.776 -1.661 1.00 92.50 109 PHE A C 1
ATOM 838 O O . PHE A 1 109 ? -5.867 -9.710 -0.882 1.00 92.50 109 PHE A O 1
ATOM 845 N N . PRO A 1 110 ? -3.930 -10.681 -1.488 1.00 86.81 110 PRO A N 1
ATOM 846 C CA . PRO A 1 110 ? -3.866 -11.524 -0.303 1.00 86.81 110 PRO A CA 1
ATOM 847 C C . PRO A 1 110 ? -3.813 -10.682 0.974 1.00 86.81 110 PRO A C 1
ATOM 849 O O . PRO A 1 110 ? -3.048 -9.720 1.082 1.00 86.81 110 PRO A O 1
ATOM 852 N N . GLU A 1 111 ? -4.629 -11.087 1.941 1.00 91.19 111 GLU A N 1
ATOM 853 C CA . GLU A 1 111 ? -4.737 -10.451 3.245 1.00 91.19 111 GLU A CA 1
ATOM 854 C C . GLU A 1 111 ? -3.754 -11.073 4.245 1.00 91.19 111 GLU A C 1
ATOM 856 O O . GLU A 1 111 ? -3.634 -12.295 4.357 1.00 91.19 111 GLU A O 1
ATOM 861 N N . LYS A 1 112 ? -3.102 -10.220 5.034 1.00 88.50 112 LYS A N 1
ATOM 862 C CA . LYS A 1 112 ? -2.366 -10.582 6.242 1.00 88.50 112 LYS A CA 1
ATOM 863 C C . LYS A 1 112 ? -2.916 -9.776 7.413 1.00 88.50 112 LYS A C 1
ATOM 865 O O . LYS A 1 112 ? -2.941 -8.553 7.355 1.00 88.50 112 LYS A O 1
ATOM 870 N N . TYR A 1 113 ? -3.291 -10.456 8.495 1.00 88.19 113 TYR A N 1
ATOM 871 C CA . TYR A 1 113 ? -3.723 -9.800 9.727 1.00 88.19 113 TYR A CA 1
ATOM 872 C C . TYR A 1 113 ? -2.657 -9.912 10.821 1.00 88.19 113 TYR A C 1
ATOM 874 O O . TYR A 1 113 ? -2.344 -11.013 11.283 1.00 88.19 113 TYR A O 1
ATOM 882 N N . ASP A 1 114 ? -2.115 -8.773 11.245 1.00 86.12 114 ASP A N 1
ATOM 883 C CA . ASP A 1 114 ? -1.270 -8.659 12.429 1.00 86.12 114 ASP A CA 1
ATOM 884 C C . ASP A 1 114 ? -2.135 -8.336 13.652 1.00 86.12 114 ASP A C 1
ATOM 886 O O . ASP A 1 114 ? -2.577 -7.205 13.856 1.00 86.12 114 ASP A O 1
ATOM 890 N N . LYS A 1 115 ? -2.371 -9.357 14.481 1.00 85.25 115 LYS A N 1
ATOM 891 C CA . LYS A 1 115 ? -3.177 -9.245 15.704 1.00 85.25 115 LYS A CA 1
ATOM 892 C C . LYS A 1 115 ? -2.523 -8.401 16.793 1.00 85.25 115 LYS A C 1
ATOM 894 O O . LYS A 1 115 ? -3.235 -7.852 17.622 1.00 85.25 115 LYS A O 1
ATOM 899 N N . ALA A 1 116 ? -1.193 -8.356 16.854 1.00 84.62 116 ALA A N 1
ATOM 900 C CA . ALA A 1 116 ? -0.501 -7.599 17.894 1.00 84.62 116 ALA A CA 1
ATOM 901 C C . ALA A 1 116 ? -0.616 -6.095 17.635 1.00 84.62 116 ALA A C 1
ATOM 903 O O . ALA A 1 116 ? -0.715 -5.308 18.574 1.00 84.62 116 ALA A O 1
ATOM 904 N N . LEU A 1 117 ? -0.629 -5.715 16.359 1.00 84.00 117 LEU A N 1
ATOM 905 C CA . LEU A 1 117 ? -0.706 -4.325 15.935 1.00 84.00 117 LEU A CA 1
ATOM 906 C C . LEU A 1 117 ? -2.113 -3.895 15.485 1.00 84.00 117 LEU A C 1
ATOM 908 O O . LEU A 1 117 ? -2.320 -2.714 15.234 1.00 84.00 117 LEU A O 1
ATOM 912 N N . ASN A 1 118 ? -3.070 -4.827 15.405 1.00 90.44 118 ASN A N 1
ATOM 913 C CA . ASN A 1 118 ? -4.411 -4.636 14.835 1.00 90.44 118 ASN A CA 1
ATOM 914 C C . ASN A 1 118 ? -4.370 -4.018 13.429 1.00 90.44 118 ASN A C 1
ATOM 916 O O . ASN A 1 118 ? -5.056 -3.038 13.133 1.00 90.44 118 ASN A O 1
ATOM 920 N N . ILE A 1 119 ? -3.537 -4.605 12.567 1.00 91.50 119 ILE A N 1
ATOM 921 C CA . ILE A 1 119 ? -3.336 -4.162 11.187 1.00 91.50 119 ILE A CA 1
ATOM 922 C C . ILE A 1 119 ? -3.784 -5.262 10.239 1.00 91.50 119 ILE A C 1
ATOM 924 O O . ILE A 1 119 ? -3.269 -6.380 10.309 1.00 91.50 119 ILE A O 1
ATOM 928 N N . ARG A 1 120 ? -4.673 -4.939 9.301 1.00 95.12 120 ARG A N 1
ATOM 929 C CA . ARG A 1 120 ? -4.910 -5.773 8.115 1.00 95.12 120 ARG A CA 1
ATOM 930 C C . ARG A 1 120 ? -4.187 -5.168 6.926 1.00 95.12 120 ARG A C 1
ATOM 932 O O . ARG A 1 120 ? -4.463 -4.030 6.567 1.00 95.12 120 ARG A O 1
ATOM 939 N N . ASP A 1 121 ? -3.305 -5.940 6.311 1.00 92.44 121 ASP A N 1
ATOM 940 C CA . ASP A 1 121 ? -2.575 -5.570 5.104 1.00 92.44 121 ASP A CA 1
ATOM 941 C C . ASP A 1 121 ? -3.054 -6.415 3.920 1.00 92.44 121 ASP A C 1
ATOM 943 O O . ASP A 1 121 ? -3.041 -7.643 3.973 1.00 92.44 121 ASP A O 1
ATOM 947 N N . PHE A 1 122 ? -3.415 -5.758 2.825 1.00 95.06 122 PHE A N 1
ATOM 948 C CA . PHE A 1 122 ? -3.785 -6.362 1.550 1.00 95.06 122 PHE A CA 1
ATOM 949 C C . PHE A 1 122 ? -2.683 -6.058 0.540 1.00 95.06 122 PHE A C 1
ATOM 951 O O . PHE A 1 122 ? -2.580 -4.935 0.041 1.00 95.06 122 PHE A O 1
ATOM 958 N N . ARG A 1 123 ? -1.825 -7.042 0.274 1.00 90.12 123 ARG A N 1
ATOM 959 C CA . ARG A 1 123 ? -0.641 -6.861 -0.581 1.00 90.12 123 ARG A CA 1
ATOM 960 C C . ARG A 1 123 ? -1.000 -6.954 -2.048 1.00 90.12 123 ARG A C 1
ATOM 962 O O . ARG A 1 123 ? -1.876 -7.724 -2.404 1.00 90.12 123 ARG A O 1
ATOM 969 N N . PHE A 1 124 ? -0.294 -6.232 -2.902 1.00 89.81 124 PHE A N 1
ATOM 970 C CA . PHE A 1 124 ? -0.534 -6.276 -4.340 1.00 89.81 124 PHE A CA 1
ATOM 971 C C . PHE A 1 124 ? 0.260 -7.438 -4.947 1.00 89.81 124 PHE A C 1
ATOM 973 O O . PHE A 1 124 ? 1.482 -7.488 -4.830 1.00 89.81 124 PHE A O 1
ATOM 980 N N . VAL A 1 125 ? -0.427 -8.383 -5.586 1.00 84.94 125 VAL A N 1
ATOM 981 C CA . VAL A 1 125 ? 0.181 -9.515 -6.302 1.00 84.94 125 VAL A CA 1
ATOM 982 C C . VAL A 1 125 ? -0.349 -9.525 -7.722 1.00 84.94 125 VAL A C 1
ATOM 984 O O . VAL A 1 125 ? -1.558 -9.558 -7.898 1.00 84.94 125 VAL A O 1
ATOM 987 N N . GLN A 1 126 ? 0.519 -9.540 -8.725 1.00 83.81 126 GLN A N 1
ATOM 988 C CA . GLN A 1 126 ? 0.142 -9.786 -10.109 1.00 83.81 126 GLN A CA 1
ATOM 989 C C . GLN A 1 126 ? 0.415 -11.246 -10.464 1.00 83.81 126 GLN A C 1
ATOM 991 O O . GLN A 1 126 ? 1.527 -11.742 -10.336 1.00 83.81 126 GLN A O 1
ATOM 996 N N . ASP A 1 127 ? -0.619 -11.930 -10.923 1.00 81.88 127 ASP A N 1
ATOM 997 C CA . ASP A 1 127 ? -0.638 -13.339 -11.280 1.00 81.88 127 ASP A CA 1
ATOM 998 C C . ASP A 1 127 ? -1.231 -13.480 -12.695 1.00 81.88 127 ASP A C 1
ATOM 1000 O O . ASP A 1 127 ? -2.361 -13.929 -12.877 1.00 81.88 127 ASP A O 1
ATOM 1004 N N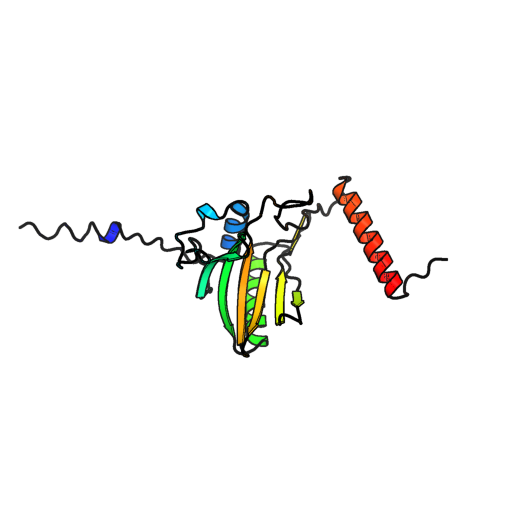 . ALA A 1 128 ? -0.473 -13.060 -13.711 1.00 79.75 128 ALA A N 1
ATOM 1005 C CA . ALA A 1 128 ? -0.866 -13.051 -15.129 1.00 79.75 128 ALA A CA 1
ATOM 1006 C C . ALA A 1 128 ? -0.263 -14.245 -15.891 1.00 79.75 128 ALA A C 1
ATOM 1008 O O . ALA A 1 128 ? 0.592 -14.931 -15.348 1.00 79.75 128 ALA A O 1
ATOM 1009 N N . GLU A 1 129 ? -0.687 -14.533 -17.126 1.00 72.62 129 GLU A N 1
ATOM 1010 C CA . GLU A 1 129 ? -0.358 -15.776 -17.864 1.00 72.62 129 GLU A CA 1
ATOM 1011 C C . GLU A 1 129 ? 1.122 -16.206 -17.800 1.00 72.62 129 GLU A C 1
ATOM 1013 O O . GLU A 1 129 ? 1.403 -17.381 -17.584 1.00 72.62 129 GLU A O 1
ATOM 1018 N N . ASN A 1 130 ? 2.059 -15.257 -17.887 1.00 68.25 130 ASN A N 1
ATOM 1019 C CA . ASN A 1 130 ? 3.498 -15.542 -17.923 1.00 68.25 130 ASN A CA 1
ATOM 1020 C C . ASN A 1 130 ? 4.284 -14.983 -16.732 1.00 68.25 130 ASN A C 1
ATOM 1022 O O . ASN A 1 130 ? 5.489 -15.204 -16.650 1.00 68.25 130 ASN A O 1
ATOM 1026 N N . ILE A 1 131 ? 3.636 -14.247 -15.826 1.00 70.31 131 ILE A N 1
ATOM 1027 C CA . ILE A 1 131 ? 4.314 -13.492 -14.768 1.00 70.31 131 ILE A CA 1
ATOM 1028 C C . ILE A 1 131 ? 3.589 -13.702 -13.444 1.00 70.31 131 ILE A C 1
ATOM 1030 O O . ILE A 1 131 ? 2.380 -13.484 -13.342 1.00 70.31 131 ILE A O 1
ATOM 1034 N N . PHE A 1 132 ? 4.352 -14.071 -12.422 1.00 71.38 132 PHE A N 1
ATOM 1035 C CA . PHE A 1 132 ? 3.979 -13.874 -11.028 1.00 71.38 132 PHE A CA 1
ATOM 1036 C C . PHE A 1 132 ? 4.869 -12.783 -10.436 1.00 71.38 132 PHE A C 1
ATOM 1038 O O . PHE A 1 132 ? 6.086 -12.853 -10.592 1.00 71.38 132 PHE A O 1
ATOM 1045 N N . ARG A 1 133 ? 4.261 -11.780 -9.802 1.00 74.12 133 ARG A N 1
ATOM 1046 C CA . ARG A 1 133 ? 4.928 -10.608 -9.235 1.00 74.12 133 ARG A CA 1
ATOM 1047 C C . ARG A 1 133 ? 4.274 -10.229 -7.918 1.00 74.12 133 ARG A C 1
ATOM 1049 O O . ARG A 1 133 ? 3.053 -10.125 -7.851 1.00 74.12 133 ARG A O 1
ATOM 1056 N N . VAL A 1 134 ? 5.046 -9.986 -6.870 1.00 74.62 134 VAL A N 1
ATOM 1057 C CA . VAL A 1 134 ? 4.499 -9.528 -5.581 1.00 74.62 134 VAL A CA 1
ATOM 1058 C C . VAL A 1 134 ? 5.124 -8.197 -5.258 1.00 74.62 134 VAL A C 1
ATOM 1060 O O . VAL A 1 134 ? 6.339 -8.129 -5.209 1.00 74.62 134 VAL A O 1
ATOM 1063 N N . TYR A 1 135 ? 4.311 -7.185 -4.996 1.00 79.44 135 TYR A N 1
ATOM 1064 C CA . TYR A 1 135 ? 4.763 -5.830 -4.728 1.00 79.44 135 TYR A CA 1
ATOM 1065 C C . TYR A 1 135 ? 4.792 -5.542 -3.226 1.00 79.44 135 TYR A C 1
ATOM 1067 O O . TYR A 1 135 ? 3.934 -6.000 -2.468 1.00 79.44 135 TYR A O 1
ATOM 1075 N N . GLU A 1 136 ? 5.705 -4.665 -2.815 1.00 77.62 136 GLU A N 1
ATOM 1076 C CA . GLU A 1 136 ? 5.760 -4.084 -1.469 1.00 77.62 136 GLU A CA 1
ATOM 1077 C C . GLU A 1 136 ? 4.723 -2.971 -1.251 1.00 77.62 136 GLU A C 1
ATOM 1079 O O . GLU A 1 136 ? 4.863 -2.123 -0.379 1.00 77.62 136 GLU A O 1
ATOM 1084 N N . ALA A 1 137 ? 3.665 -2.954 -2.054 1.00 89.31 137 ALA A N 1
ATOM 1085 C CA . ALA A 1 137 ? 2.544 -2.053 -1.876 1.00 89.31 137 ALA A CA 1
ATOM 1086 C C . ALA A 1 137 ? 1.433 -2.750 -1.087 1.00 89.31 137 ALA A C 1
ATOM 1088 O O . ALA A 1 137 ? 1.189 -3.952 -1.259 1.00 89.31 137 ALA A O 1
ATOM 1089 N N . SER A 1 138 ? 0.720 -1.994 -0.255 1.00 93.31 138 SER A N 1
ATOM 1090 C CA . SER A 1 138 ? -0.450 -2.513 0.449 1.00 93.31 138 SER A CA 1
ATOM 1091 C C . SER A 1 138 ? -1.580 -1.501 0.555 1.00 93.31 138 SER A C 1
ATOM 1093 O O . SER A 1 138 ? -1.364 -0.296 0.670 1.00 93.31 138 SER A O 1
ATOM 1095 N N . LEU A 1 139 ? -2.808 -2.016 0.537 1.00 97.19 139 LEU A N 1
ATOM 1096 C CA . LEU A 1 139 ? -3.931 -1.357 1.194 1.00 97.19 139 LEU A CA 1
ATOM 1097 C C . LEU A 1 139 ? -3.935 -1.835 2.639 1.00 97.19 139 LEU A C 1
ATOM 1099 O O . LEU A 1 139 ? -3.770 -3.025 2.894 1.00 97.19 139 LEU A O 1
ATOM 1103 N N . ARG A 1 140 ? -4.106 -0.922 3.580 1.00 96.62 140 ARG A N 1
ATOM 1104 C CA . ARG A 1 140 ? -3.971 -1.195 5.001 1.00 96.62 140 ARG A CA 1
ATOM 1105 C C . ARG A 1 140 ? -5.165 -0.658 5.763 1.00 96.62 140 ARG A C 1
ATOM 1107 O O . ARG A 1 140 ? -5.617 0.451 5.488 1.00 96.62 140 ARG A O 1
ATOM 1114 N N . ILE A 1 141 ? -5.644 -1.451 6.715 1.00 98.00 141 ILE A N 1
ATOM 1115 C CA . ILE A 1 141 ? -6.620 -1.045 7.721 1.00 98.00 141 ILE A CA 1
ATOM 1116 C C . ILE A 1 141 ? -5.913 -1.074 9.072 1.00 98.00 141 ILE A C 1
ATOM 1118 O O . ILE A 1 141 ? -5.549 -2.147 9.555 1.00 98.00 141 ILE A O 1
ATOM 1122 N N . ASP A 1 142 ? -5.720 0.098 9.663 1.00 96.44 142 ASP A N 1
ATOM 1123 C CA . ASP A 1 142 ? -5.215 0.269 11.023 1.00 96.44 142 ASP A CA 1
ATOM 1124 C C . ASP A 1 142 ? -6.395 0.490 11.972 1.00 96.44 142 ASP A C 1
ATOM 1126 O O . ASP A 1 142 ? -7.207 1.387 11.742 1.00 96.44 142 ASP A O 1
ATOM 1130 N N . GLN A 1 143 ? -6.491 -0.284 13.055 1.00 93.94 143 GLN A N 1
ATOM 1131 C CA . GLN A 1 143 ? -7.482 -0.020 14.099 1.00 93.94 143 GLN A CA 1
ATOM 1132 C C . GLN A 1 143 ? -6.862 0.787 15.242 1.00 93.94 143 GLN A C 1
ATOM 1134 O O . GLN A 1 143 ? -5.950 0.321 15.928 1.00 93.94 143 GLN A O 1
ATOM 1139 N N . TRP A 1 144 ? -7.404 1.976 15.508 1.00 88.56 144 TRP A N 1
ATOM 1140 C CA . TRP A 1 144 ? -6.967 2.812 16.623 1.00 88.56 144 TRP A CA 1
ATOM 1141 C C . TRP A 1 144 ? -8.140 3.558 17.258 1.00 88.56 144 TRP A C 1
ATOM 1143 O O . TRP A 1 144 ? -9.007 4.076 16.566 1.00 88.56 144 TRP A O 1
ATOM 1153 N N . ALA A 1 145 ? -8.179 3.592 18.594 1.00 89.19 145 ALA A N 1
ATOM 1154 C CA . ALA A 1 145 ? -9.216 4.272 19.380 1.00 89.19 145 ALA A CA 1
ATOM 1155 C C . ALA A 1 145 ? -10.678 3.928 19.000 1.00 89.19 145 ALA A C 1
ATOM 1157 O O . ALA A 1 145 ? -11.582 4.723 19.236 1.00 89.19 145 ALA A O 1
ATOM 1158 N N . GLY A 1 146 ? -10.921 2.727 18.462 1.00 88.19 146 GLY A N 1
ATOM 1159 C CA . GLY A 1 146 ? -12.252 2.278 18.038 1.00 88.19 146 GLY A CA 1
ATOM 1160 C C . GLY A 1 146 ? -12.626 2.645 16.600 1.00 88.19 146 GLY A C 1
ATOM 1161 O O . GLY A 1 146 ? -13.675 2.207 16.141 1.00 88.19 146 GLY A O 1
ATOM 1162 N N . GLU A 1 147 ? -11.766 3.366 15.882 1.00 95.00 147 GLU A N 1
ATOM 1163 C CA . GLU A 1 147 ? -11.931 3.693 14.466 1.00 95.00 147 GLU A CA 1
ATOM 1164 C C . GLU A 1 147 ? -11.005 2.842 13.589 1.00 95.00 147 GLU A C 1
ATOM 1166 O O . GLU A 1 147 ? -10.004 2.282 14.053 1.00 95.00 147 GLU A O 1
ATOM 1171 N N . PHE A 1 148 ? -11.358 2.743 12.308 1.00 97.31 148 PHE A N 1
ATOM 1172 C CA . PHE A 1 148 ? -10.628 1.984 11.299 1.00 97.31 148 PHE A CA 1
ATOM 1173 C C . PHE A 1 148 ? -10.102 2.939 10.236 1.00 97.31 148 PHE A C 1
ATOM 1175 O O . PHE A 1 148 ? -10.873 3.498 9.462 1.00 97.31 148 PHE A O 1
ATOM 1182 N N . TYR A 1 149 ? -8.793 3.129 10.190 1.00 97.38 149 TYR A N 1
ATOM 1183 C CA . TYR A 1 149 ? -8.137 4.014 9.241 1.00 97.38 149 TYR A CA 1
ATOM 1184 C C . TYR A 1 149 ? -7.692 3.234 8.008 1.00 97.38 149 TYR A C 1
ATOM 1186 O O . TYR A 1 149 ? -6.981 2.236 8.136 1.00 97.38 149 TYR A O 1
ATOM 1194 N N . VAL A 1 150 ? -8.084 3.694 6.816 1.00 98.06 150 VAL A N 1
ATOM 1195 C CA . VAL A 1 150 ? -7.692 3.055 5.553 1.00 98.06 150 VAL A CA 1
ATOM 1196 C C . VAL A 1 150 ? -6.619 3.874 4.850 1.00 98.06 150 VAL A C 1
ATOM 1198 O O . VAL A 1 150 ? -6.778 5.075 4.618 1.00 98.06 150 VAL A O 1
ATOM 1201 N N . SER A 1 151 ? -5.539 3.212 4.441 1.00 97.62 151 SER A N 1
ATOM 1202 C CA . SER A 1 151 ? -4.489 3.829 3.630 1.00 97.62 151 SER A CA 1
ATOM 1203 C C . SER A 1 151 ? -3.963 2.904 2.541 1.00 97.62 151 SER A C 1
ATOM 1205 O O . SER A 1 151 ? -4.005 1.685 2.663 1.00 97.62 151 SER A O 1
ATOM 1207 N N . PHE A 1 152 ? -3.454 3.493 1.466 1.00 97.31 152 PHE A N 1
ATOM 1208 C CA . PHE A 1 152 ? -2.566 2.831 0.520 1.00 97.31 152 PHE A CA 1
ATOM 1209 C C . PHE A 1 152 ? -1.130 3.255 0.817 1.00 97.31 152 PHE A C 1
ATOM 1211 O O . PHE A 1 152 ? -0.878 4.446 1.009 1.00 97.31 152 PHE A O 1
ATOM 1218 N N . ARG A 1 153 ? -0.197 2.303 0.834 1.00 95.06 153 ARG A N 1
ATOM 1219 C CA . ARG A 1 153 ? 1.230 2.555 1.051 1.00 95.06 153 ARG A CA 1
ATOM 1220 C C . ARG A 1 153 ? 2.076 1.952 -0.057 1.00 95.06 153 ARG A C 1
ATOM 1222 O O . ARG A 1 153 ? 1.833 0.822 -0.476 1.00 95.06 153 ARG A O 1
ATOM 1229 N N . PHE A 1 154 ? 3.093 2.703 -0.470 1.00 93.12 154 PHE A N 1
ATOM 1230 C CA . PHE A 1 154 ? 4.099 2.273 -1.436 1.00 93.12 154 PHE A CA 1
ATOM 1231 C C . PHE A 1 154 ? 5.484 2.782 -0.989 1.00 93.12 154 PHE A C 1
ATOM 1233 O O . PHE A 1 154 ? 5.753 3.982 -1.094 1.00 93.12 154 PHE A O 1
ATOM 1240 N N . PRO A 1 155 ? 6.363 1.923 -0.453 1.00 89.88 155 PRO A N 1
ATOM 1241 C CA . PRO A 1 155 ? 7.706 2.309 -0.034 1.00 89.88 155 PRO A CA 1
ATOM 1242 C C . PRO A 1 155 ? 8.621 2.607 -1.225 1.00 89.88 155 PRO A C 1
ATOM 1244 O O . PRO A 1 155 ? 8.492 1.998 -2.285 1.00 89.88 155 PRO A O 1
ATOM 1247 N N . GLN A 1 156 ? 9.546 3.556 -1.048 1.00 86.00 156 GLN A N 1
ATOM 1248 C CA . GLN A 1 156 ? 10.663 3.718 -1.975 1.00 86.00 156 GLN A CA 1
ATOM 1249 C C . GLN A 1 156 ? 11.582 2.522 -1.804 1.00 86.00 156 GLN A C 1
ATOM 1251 O O . GLN A 1 156 ? 11.818 2.074 -0.679 1.00 86.00 156 GLN A O 1
ATOM 1256 N N . SER A 1 157 ? 12.157 2.051 -2.898 1.00 73.62 157 SER A N 1
ATOM 1257 C CA . SER A 1 157 ? 13.172 1.031 -2.799 1.00 73.62 157 SER A CA 1
ATOM 1258 C C . SER A 1 157 ? 14.454 1.574 -2.193 1.00 73.62 157 SER A C 1
ATOM 1260 O O . SER A 1 157 ? 14.962 2.613 -2.618 1.00 73.62 157 SER A O 1
ATOM 1262 N N . SER A 1 158 ? 15.001 0.858 -1.215 1.00 59.34 158 SER A N 1
ATOM 1263 C CA . SER A 1 158 ? 16.349 1.108 -0.710 1.00 59.34 158 SER A CA 1
ATOM 1264 C C . SER A 1 158 ? 17.365 0.254 -1.464 1.00 59.34 158 SER A C 1
ATOM 1266 O O . SER A 1 158 ? 17.259 -0.974 -1.456 1.00 59.34 158 SER A O 1
ATOM 1268 N N . ASP A 1 159 ? 18.387 0.888 -2.033 1.00 50.75 159 ASP A N 1
ATOM 1269 C CA . ASP A 1 159 ? 19.494 0.178 -2.683 1.00 50.75 159 ASP A CA 1
ATOM 1270 C C . ASP A 1 159 ? 20.533 -0.408 -1.710 1.00 50.75 159 ASP A C 1
ATOM 1272 O O . ASP A 1 159 ? 21.414 -1.134 -2.156 1.00 50.75 159 ASP A O 1
ATOM 1276 N N . ASP A 1 160 ? 20.464 -0.176 -0.393 1.00 40.59 160 ASP A N 1
ATOM 1277 C CA . ASP A 1 160 ? 21.432 -0.794 0.524 1.00 40.59 160 ASP A CA 1
ATOM 1278 C C . ASP A 1 160 ? 20.995 -0.761 1.995 1.00 40.59 160 ASP A C 1
ATOM 1280 O O . ASP A 1 160 ? 20.187 0.088 2.364 1.00 40.59 160 ASP A O 1
ATOM 1284 N N . PHE A 1 161 ? 21.578 -1.637 2.834 1.00 38.34 161 PHE A N 1
ATOM 1285 C CA . PHE A 1 161 ? 22.388 -1.147 3.968 1.00 38.34 161 PHE A CA 1
ATOM 1286 C C . PHE A 1 161 ? 23.197 -2.220 4.730 1.00 38.34 161 PHE A C 1
ATOM 1288 O O . PHE A 1 161 ? 24.231 -1.872 5.291 1.00 38.34 161 PHE A O 1
ATOM 1295 N N . PHE A 1 162 ? 22.823 -3.508 4.760 1.00 34.09 162 PHE A N 1
ATOM 1296 C CA . PHE A 1 162 ? 23.625 -4.563 5.415 1.00 34.09 162 PHE A CA 1
ATOM 1297 C C . PHE A 1 162 ? 23.305 -5.948 4.815 1.00 34.09 162 PHE A C 1
ATOM 1299 O O . PHE A 1 162 ? 22.135 -6.286 4.707 1.00 34.09 162 PHE A O 1
ATOM 1306 N N . THR A 1 163 ? 24.317 -6.788 4.538 1.00 37.06 163 THR A N 1
ATOM 1307 C CA . THR A 1 163 ? 24.270 -8.276 4.382 1.00 37.06 163 THR A CA 1
ATOM 1308 C C . THR A 1 163 ? 24.354 -8.957 3.003 1.00 37.06 163 THR A C 1
ATOM 1310 O O . THR A 1 163 ? 24.418 -10.183 2.986 1.00 37.06 163 THR A O 1
ATOM 1313 N N . GLY A 1 164 ? 24.451 -8.277 1.856 1.00 35.44 164 GLY A N 1
ATOM 1314 C CA . GLY A 1 164 ? 24.571 -9.014 0.579 1.00 35.44 164 GLY A CA 1
ATOM 1315 C C . GLY A 1 164 ? 23.351 -9.895 0.265 1.00 35.44 164 GLY A C 1
ATOM 1316 O O . GLY A 1 164 ? 23.466 -10.930 -0.388 1.00 35.44 164 GLY A O 1
ATOM 1317 N N . THR A 1 165 ? 22.180 -9.474 0.736 1.00 35.53 165 THR A N 1
ATOM 1318 C CA . THR A 1 165 ? 20.877 -9.976 0.304 1.00 35.53 165 THR A CA 1
ATOM 1319 C C . THR A 1 165 ? 20.096 -8.829 -0.339 1.00 35.53 165 THR A C 1
ATOM 1321 O O . THR A 1 165 ? 20.333 -7.660 -0.050 1.00 35.53 165 THR A O 1
ATOM 1324 N N . THR A 1 166 ? 19.274 -9.200 -1.313 1.00 33.88 166 THR A N 1
ATOM 1325 C CA . THR A 1 166 ? 18.742 -8.425 -2.442 1.00 33.88 166 THR A CA 1
ATOM 1326 C C . THR A 1 166 ? 18.170 -7.033 -2.092 1.00 33.88 166 THR A C 1
ATOM 1328 O O . THR A 1 166 ? 17.395 -6.937 -1.140 1.00 33.88 166 THR A O 1
ATOM 1331 N N . PRO A 1 167 ? 18.503 -5.971 -2.865 1.00 38.66 167 PRO A N 1
ATOM 1332 C CA . PRO A 1 167 ? 18.014 -4.607 -2.651 1.00 38.66 167 PRO A CA 1
ATOM 1333 C C . PRO A 1 167 ? 16.503 -4.474 -2.858 1.00 38.66 167 PRO A C 1
ATOM 1335 O O . PRO A 1 167 ? 15.861 -5.234 -3.586 1.00 38.66 167 PRO A O 1
ATOM 1338 N N . ALA A 1 168 ? 15.948 -3.491 -2.162 1.00 38.00 168 ALA A N 1
ATOM 1339 C CA . ALA A 1 168 ? 14.571 -3.439 -1.721 1.00 38.00 168 ALA A CA 1
ATOM 1340 C C . ALA A 1 168 ? 13.619 -2.817 -2.743 1.00 38.00 168 ALA A C 1
ATOM 1342 O O . ALA A 1 168 ? 12.927 -1.866 -2.431 1.00 38.00 168 ALA A O 1
ATOM 1343 N N . PHE A 1 169 ? 13.478 -3.392 -3.932 1.00 39.88 169 PHE A N 1
ATOM 1344 C CA . PHE A 1 169 ? 12.104 -3.596 -4.384 1.00 39.88 169 PHE A CA 1
ATOM 1345 C C . PHE A 1 169 ? 11.708 -4.896 -3.727 1.00 39.88 169 PHE A C 1
ATOM 1347 O O . PHE A 1 169 ? 12.283 -5.919 -4.091 1.00 39.88 169 PHE A O 1
ATOM 1354 N N . VAL A 1 170 ? 10.721 -4.945 -2.837 1.00 43.47 170 VAL A N 1
ATOM 1355 C CA . VAL A 1 170 ? 10.054 -6.236 -2.692 1.00 43.47 170 VAL A CA 1
ATOM 1356 C C . VAL A 1 170 ? 9.060 -6.383 -3.841 1.00 43.47 170 VAL A C 1
ATOM 1358 O O . VAL A 1 170 ? 7.851 -6.406 -3.665 1.00 43.47 170 VAL A O 1
ATOM 1361 N N . ASP A 1 171 ? 9.625 -6.434 -5.046 1.00 45.22 171 ASP A N 1
ATOM 1362 C CA . ASP A 1 171 ? 9.284 -7.441 -6.022 1.00 45.22 171 ASP A CA 1
ATOM 1363 C C . ASP A 1 171 ? 9.794 -8.751 -5.412 1.00 45.22 171 ASP A C 1
ATOM 1365 O O . ASP A 1 171 ? 10.973 -9.066 -5.555 1.00 45.22 171 ASP A O 1
ATOM 1369 N N . TYR A 1 172 ? 8.990 -9.459 -4.597 1.00 43.78 172 TYR A 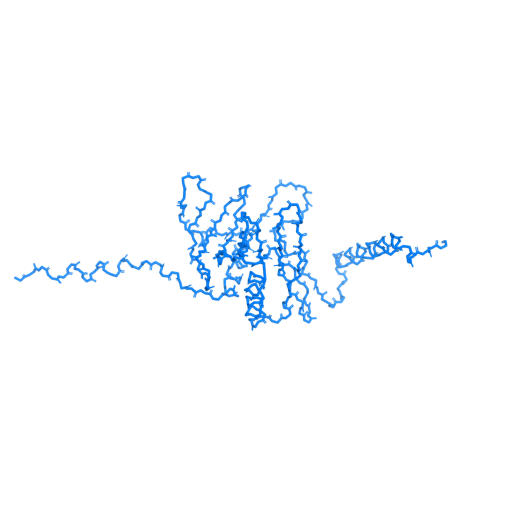N 1
ATOM 1370 C CA . TYR A 1 172 ? 9.507 -10.676 -3.929 1.00 43.78 172 TYR A CA 1
ATOM 1371 C C . TYR A 1 172 ? 10.126 -11.618 -4.970 1.00 43.78 172 TYR A C 1
ATOM 1373 O O . TYR A 1 172 ? 11.056 -12.366 -4.665 1.00 43.78 172 TYR A O 1
ATOM 1381 N N . GLN A 1 173 ? 9.569 -11.580 -6.186 1.00 49.75 173 GLN A N 1
ATOM 1382 C CA . GLN A 1 173 ? 9.961 -12.399 -7.305 1.00 49.75 173 GLN A CA 1
ATOM 1383 C C . GLN A 1 173 ? 9.180 -11.993 -8.558 1.00 49.75 173 GLN A C 1
ATOM 1385 O O . GLN A 1 173 ? 7.957 -12.085 -8.537 1.00 49.75 173 GLN A O 1
ATOM 1390 N N . VAL A 1 174 ? 9.864 -11.640 -9.654 1.00 54.19 174 VAL A N 1
ATOM 1391 C CA . VAL A 1 174 ? 9.303 -11.852 -10.997 1.00 54.19 174 VAL A CA 1
ATOM 1392 C C . VAL A 1 174 ? 9.627 -13.287 -11.359 1.00 54.19 174 VAL A C 1
ATOM 1394 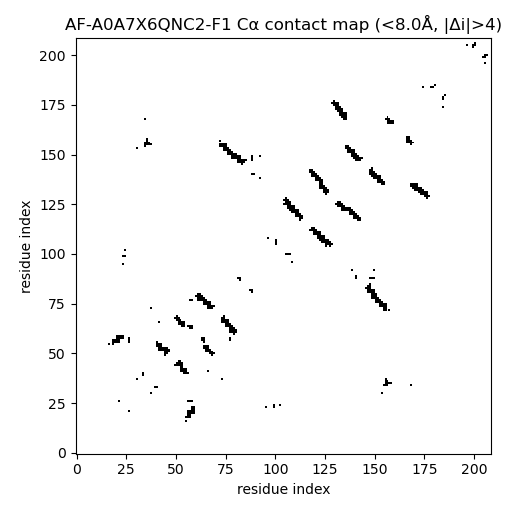O O . VAL A 1 174 ? 10.784 -13.615 -11.624 1.00 54.19 174 VAL A O 1
ATOM 1397 N N . LEU A 1 175 ? 8.621 -14.151 -11.334 1.00 57.94 175 LEU A N 1
ATOM 1398 C CA . LEU A 1 175 ? 8.781 -15.528 -11.779 1.00 57.94 175 LEU A CA 1
ATOM 1399 C C . LEU A 1 175 ? 8.143 -15.687 -13.148 1.00 57.94 175 LEU A C 1
ATOM 1401 O O . LEU A 1 175 ? 6.939 -15.420 -13.277 1.00 57.94 175 LEU A O 1
ATOM 1405 N N . PRO A 1 176 ? 8.902 -16.146 -14.159 1.00 57.59 176 PRO A N 1
ATOM 1406 C CA . PRO A 1 176 ? 8.267 -16.698 -15.335 1.00 57.59 176 PRO A CA 1
ATOM 1407 C C . PRO A 1 176 ? 7.411 -17.884 -14.879 1.00 57.59 176 PRO A C 1
ATOM 1409 O O . PRO A 1 176 ? 7.860 -18.745 -14.124 1.00 57.59 176 PRO A O 1
ATOM 1412 N N . LYS A 1 177 ? 6.142 -17.902 -15.288 1.00 61.22 177 LYS A N 1
ATOM 1413 C CA . LYS A 1 177 ? 5.250 -19.036 -14.988 1.00 61.22 177 LYS A CA 1
ATOM 1414 C C . LYS A 1 177 ? 5.536 -20.260 -15.848 1.00 61.22 177 LYS A C 1
ATOM 1416 O O . LYS A 1 177 ? 5.159 -21.372 -15.489 1.00 61.22 177 LYS A O 1
ATOM 1421 N N . THR A 1 178 ? 6.187 -20.052 -16.985 1.00 59.28 178 THR A N 1
ATOM 1422 C CA . THR A 1 178 ? 6.831 -21.116 -17.747 1.00 59.28 178 THR A CA 1
ATOM 1423 C C . THR A 1 178 ? 8.111 -21.521 -17.029 1.00 59.28 178 THR A C 1
ATOM 1425 O O . THR A 1 178 ? 8.855 -20.635 -16.609 1.00 59.28 178 THR A O 1
ATOM 1428 N N . GLU A 1 179 ? 8.373 -22.827 -16.902 1.00 58.44 179 GLU A N 1
ATOM 1429 C CA . GLU A 1 179 ? 9.650 -23.303 -16.359 1.00 58.44 179 GLU A CA 1
ATOM 1430 C C . GLU A 1 179 ? 10.808 -22.623 -17.103 1.00 58.44 179 GLU A C 1
ATOM 1432 O O . GLU A 1 179 ? 10.889 -22.642 -18.331 1.00 58.44 179 GLU A O 1
ATOM 1437 N N . ASP A 1 180 ? 11.665 -21.9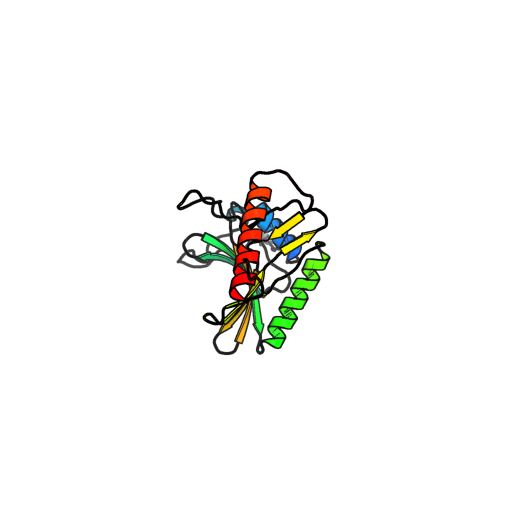75 -16.325 1.00 61.50 180 ASP A N 1
ATOM 1438 C CA . ASP A 1 180 ? 12.940 -21.419 -16.743 1.00 61.50 180 ASP A CA 1
ATOM 1439 C C . ASP A 1 180 ? 14.008 -22.136 -15.914 1.00 61.50 180 ASP A C 1
ATOM 1441 O O . ASP A 1 180 ? 13.859 -22.295 -14.700 1.00 61.50 180 ASP A O 1
ATOM 1445 N N . ASP A 1 181 ? 15.081 -22.571 -16.570 1.00 63.56 181 ASP A N 1
ATOM 1446 C CA . ASP A 1 181 ? 16.220 -23.252 -15.950 1.00 63.56 181 ASP A CA 1
ATOM 1447 C C . ASP A 1 181 ? 17.162 -22.276 -15.215 1.00 63.56 181 ASP A C 1
ATOM 1449 O O . ASP A 1 181 ? 18.306 -22.614 -14.887 1.00 63.56 181 ASP A O 1
ATOM 1453 N N . SER A 1 182 ? 16.720 -21.042 -14.955 1.00 60.91 182 SER A N 1
ATOM 1454 C CA . SER A 1 182 ? 17.514 -20.072 -14.216 1.00 60.91 182 SER A CA 1
ATOM 1455 C C . SER A 1 182 ? 17.845 -20.568 -12.797 1.00 60.91 182 SER A C 1
ATOM 1457 O O . SER A 1 182 ? 17.012 -21.179 -12.115 1.00 60.91 182 SER A O 1
ATOM 1459 N N . PRO A 1 183 ? 19.056 -20.259 -12.282 1.00 65.88 183 PRO A N 1
ATOM 1460 C CA . PRO A 1 183 ? 19.482 -20.667 -10.938 1.00 65.88 183 PRO A CA 1
ATOM 1461 C C . PRO A 1 183 ? 18.510 -20.255 -9.825 1.00 65.88 183 PRO A C 1
ATOM 1463 O O . PRO A 1 183 ? 18.413 -20.911 -8.785 1.00 65.88 183 PRO A O 1
ATOM 1466 N N . PHE A 1 184 ? 17.776 -19.166 -10.046 1.00 6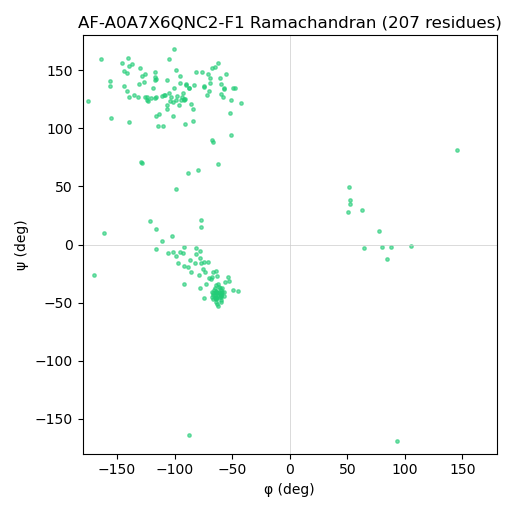0.66 184 PHE A N 1
ATOM 1467 C CA . PHE A 1 184 ? 16.786 -18.650 -9.119 1.00 60.66 184 PHE A CA 1
ATOM 1468 C C . PHE A 1 184 ? 15.501 -19.476 -9.091 1.00 60.66 184 PHE A C 1
ATOM 1470 O O . PHE A 1 184 ? 15.046 -19.824 -8.003 1.00 60.66 184 PHE A O 1
ATOM 1477 N N . ALA A 1 185 ? 14.949 -19.836 -10.256 1.00 56.72 185 ALA A N 1
ATOM 1478 C CA . ALA A 1 185 ? 13.768 -20.692 -10.349 1.00 56.72 185 ALA A CA 1
ATOM 1479 C C . ALA A 1 185 ? 14.041 -22.072 -9.731 1.00 56.72 185 ALA A C 1
ATOM 1481 O O . ALA A 1 185 ? 13.228 -22.578 -8.955 1.00 56.72 185 ALA A O 1
ATOM 1482 N N . PHE A 1 186 ? 15.233 -22.629 -9.974 1.00 64.81 186 PHE A N 1
ATOM 1483 C CA . PHE A 1 186 ? 15.688 -23.858 -9.324 1.00 64.81 186 PHE A CA 1
ATOM 1484 C C . PHE A 1 186 ? 15.755 -23.722 -7.793 1.00 64.81 186 PHE A C 1
ATOM 1486 O O . PHE A 1 186 ? 15.204 -24.552 -7.069 1.00 64.81 186 PHE A O 1
ATOM 1493 N N . SER A 1 187 ? 16.383 -22.653 -7.290 1.00 66.94 187 SER A N 1
ATOM 1494 C CA . SER A 1 187 ? 16.508 -22.409 -5.846 1.00 66.94 187 SER A CA 1
ATOM 1495 C C . SER A 1 187 ? 15.149 -22.195 -5.177 1.00 66.94 187 SER A C 1
ATOM 1497 O O . SER A 1 187 ? 14.901 -22.734 -4.102 1.00 66.94 187 SER A O 1
ATOM 1499 N N . LEU A 1 188 ? 14.237 -21.459 -5.818 1.00 64.62 188 LEU A N 1
ATOM 1500 C CA . LEU A 1 188 ? 12.881 -21.281 -5.309 1.00 64.62 188 LEU A CA 1
ATOM 1501 C C . LEU A 1 188 ? 12.123 -22.608 -5.263 1.00 64.62 188 LEU A C 1
ATOM 1503 O O . LEU A 1 188 ? 11.482 -22.898 -4.257 1.00 64.62 188 LEU A O 1
ATOM 1507 N N . LYS A 1 189 ? 12.198 -23.419 -6.326 1.00 64.69 189 LYS A N 1
ATOM 1508 C CA . LYS A 1 189 ? 11.559 -24.740 -6.375 1.00 64.69 189 LYS A CA 1
ATOM 1509 C C . LYS A 1 189 ? 12.045 -25.618 -5.225 1.00 64.69 189 LYS A C 1
ATOM 1511 O O . LYS A 1 189 ? 11.225 -26.276 -4.589 1.00 64.69 189 LYS A O 1
ATOM 1516 N N . LEU A 1 190 ? 13.341 -25.573 -4.910 1.00 71.06 190 LEU A N 1
ATOM 1517 C CA . LEU A 1 190 ? 13.912 -26.267 -3.757 1.00 71.06 190 LEU A CA 1
ATOM 1518 C C . LEU A 1 190 ? 13.320 -25.749 -2.437 1.00 71.06 190 LEU A C 1
ATOM 1520 O O . LEU A 1 190 ? 12.761 -26.538 -1.684 1.00 71.06 190 LEU A O 1
ATOM 1524 N N . VAL A 1 191 ? 13.342 -24.432 -2.201 1.00 71.12 191 VAL A N 1
ATOM 1525 C CA . VAL A 1 191 ? 12.793 -23.818 -0.975 1.00 71.12 191 VAL A CA 1
ATOM 1526 C C . VAL A 1 191 ? 11.303 -24.118 -0.805 1.00 71.12 191 VAL A C 1
ATOM 1528 O O . VAL A 1 191 ? 10.861 -24.456 0.289 1.00 71.12 191 VAL A O 1
ATOM 1531 N N . MET A 1 192 ? 10.512 -24.017 -1.875 1.00 67.75 192 MET A N 1
ATOM 1532 C CA . MET A 1 192 ? 9.083 -24.328 -1.839 1.00 67.75 192 MET A CA 1
ATOM 1533 C C . MET A 1 192 ? 8.830 -25.810 -1.563 1.00 67.75 192 MET A C 1
ATOM 1535 O O . MET A 1 192 ? 7.918 -26.127 -0.804 1.00 67.75 192 MET A O 1
ATOM 1539 N N . THR A 1 193 ? 9.640 -26.703 -2.139 1.00 70.69 193 THR A N 1
ATOM 1540 C CA . THR A 1 193 ? 9.557 -28.150 -1.885 1.00 70.69 193 THR A CA 1
ATOM 1541 C C . THR A 1 193 ? 9.890 -28.454 -0.426 1.00 70.69 193 THR A C 1
ATOM 1543 O O . THR A 1 193 ? 9.095 -29.090 0.258 1.00 70.69 193 THR A O 1
ATOM 1546 N N . GLU A 1 194 ? 11.000 -27.924 0.091 1.00 72.75 194 GLU A N 1
ATOM 1547 C CA . GLU A 1 194 ? 11.407 -28.097 1.490 1.00 72.75 194 GLU A CA 1
ATOM 1548 C C . GLU A 1 194 ? 10.372 -27.521 2.469 1.00 72.75 194 GLU A C 1
ATOM 1550 O O . GLU A 1 194 ? 10.046 -28.151 3.477 1.00 72.75 194 GLU A O 1
ATOM 1555 N N . ALA A 1 195 ? 9.810 -26.347 2.167 1.00 68.56 195 ALA A N 1
ATOM 1556 C CA . ALA A 1 195 ? 8.770 -25.728 2.981 1.00 68.56 195 ALA A CA 1
ATOM 1557 C C . ALA A 1 195 ? 7.466 -26.537 2.961 1.00 68.56 195 ALA A C 1
ATOM 1559 O O . ALA A 1 195 ? 6.845 -26.717 4.010 1.00 68.56 195 ALA A O 1
ATOM 1560 N N . PHE A 1 196 ? 7.064 -27.047 1.793 1.00 69.12 196 PHE A N 1
ATOM 1561 C CA . PHE A 1 196 ? 5.887 -27.901 1.647 1.00 69.12 196 PHE A CA 1
ATOM 1562 C C . PHE A 1 196 ? 6.057 -29.205 2.428 1.00 69.12 196 PHE A C 1
ATOM 1564 O O . PHE A 1 196 ? 5.223 -29.533 3.267 1.00 69.12 196 PHE A O 1
ATOM 1571 N N . GLU A 1 197 ? 7.175 -29.906 2.239 1.00 73.25 197 GLU A N 1
ATOM 1572 C CA . GLU A 1 197 ? 7.489 -31.118 2.997 1.00 73.25 197 GLU A CA 1
ATOM 1573 C C . GLU A 1 197 ? 7.575 -30.862 4.504 1.00 73.25 197 GLU A C 1
ATOM 1575 O O . GLU A 1 197 ? 7.151 -31.700 5.300 1.00 73.25 197 GLU A O 1
ATOM 1580 N N . GLY A 1 198 ? 8.142 -29.726 4.917 1.00 70.25 198 GLY A N 1
ATOM 1581 C CA . GLY A 1 198 ? 8.196 -29.323 6.319 1.00 70.25 198 GLY A CA 1
ATOM 1582 C C . GLY A 1 198 ? 6.800 -29.101 6.899 1.00 70.25 198 GLY A C 1
ATOM 1583 O O . GLY A 1 198 ? 6.508 -29.550 8.007 1.00 70.25 198 GLY A O 1
ATOM 1584 N N . PHE A 1 199 ? 5.914 -28.461 6.136 1.00 68.50 199 PHE A N 1
ATOM 1585 C CA . PHE A 1 199 ? 4.535 -28.214 6.540 1.00 68.50 199 PHE A CA 1
ATOM 1586 C C . PHE A 1 199 ? 3.714 -29.508 6.635 1.00 68.50 199 PHE A C 1
ATOM 1588 O O . PHE A 1 199 ? 3.044 -29.731 7.643 1.00 68.50 199 PHE A O 1
ATOM 1595 N N . GLU A 1 200 ? 3.816 -30.397 5.645 1.00 69.44 200 GLU A N 1
ATOM 1596 C CA . GLU A 1 200 ? 3.143 -31.703 5.660 1.00 69.44 200 GLU A CA 1
ATOM 1597 C C . GLU A 1 200 ? 3.666 -32.603 6.797 1.00 69.44 200 GLU A C 1
ATOM 1599 O O . GLU A 1 200 ? 2.881 -33.289 7.456 1.00 69.44 200 GLU A O 1
ATOM 1604 N N . ARG A 1 201 ? 4.966 -32.529 7.127 1.00 68.94 201 ARG A N 1
ATOM 1605 C CA . ARG A 1 201 ? 5.542 -33.185 8.317 1.00 68.94 201 ARG A CA 1
ATOM 1606 C C . ARG A 1 201 ? 4.959 -32.648 9.624 1.00 68.94 201 ARG A C 1
ATOM 1608 O O . ARG A 1 201 ? 4.586 -33.436 10.487 1.00 68.94 201 ARG A O 1
ATOM 1615 N N . ILE A 1 202 ? 4.851 -31.325 9.778 1.00 71.69 202 ILE A N 1
ATOM 1616 C CA . ILE A 1 202 ? 4.250 -30.697 10.972 1.00 71.69 202 ILE A CA 1
ATOM 1617 C C . ILE A 1 202 ? 2.781 -31.107 11.129 1.00 71.69 202 ILE A C 1
ATOM 1619 O O . ILE A 1 202 ? 2.311 -31.303 12.250 1.00 71.69 202 ILE A O 1
ATOM 1623 N N . ARG A 1 203 ? 2.059 -31.258 10.016 1.00 77.19 203 ARG A N 1
ATOM 1624 C CA . ARG A 1 203 ? 0.667 -31.720 10.005 1.00 77.19 203 ARG A CA 1
ATOM 1625 C C . ARG A 1 203 ? 0.503 -33.219 10.272 1.00 77.19 203 ARG A C 1
ATOM 1627 O O . ARG A 1 203 ? -0.603 -33.640 10.591 1.00 77.19 203 ARG A O 1
ATOM 1634 N N . GLY A 1 204 ? 1.580 -34.001 10.185 1.00 66.31 204 GLY A N 1
ATOM 1635 C CA . GLY A 1 204 ? 1.545 -35.460 10.311 1.00 66.31 204 GLY A CA 1
ATOM 1636 C C . GLY A 1 204 ? 1.038 -36.181 9.059 1.00 66.31 204 GLY A C 1
ATOM 1637 O O . GLY A 1 204 ? 0.782 -37.380 9.116 1.00 66.31 204 GLY A O 1
ATOM 1638 N N . ASP A 1 205 ? 0.913 -35.464 7.941 1.00 69.81 205 ASP A N 1
ATOM 1639 C CA . ASP A 1 205 ? 0.416 -35.983 6.662 1.00 69.81 205 ASP A CA 1
ATOM 1640 C C . ASP A 1 205 ? 1.544 -36.624 5.823 1.00 69.81 205 ASP A C 1
ATOM 1642 O O . ASP A 1 205 ? 1.281 -37.381 4.889 1.00 69.81 205 ASP A O 1
ATOM 1646 N N . LEU A 1 206 ? 2.809 -36.386 6.200 1.00 55.50 206 LEU A N 1
ATOM 1647 C CA . LEU A 1 206 ? 3.989 -37.034 5.628 1.00 55.50 206 LEU A CA 1
ATOM 1648 C C . LEU A 1 206 ? 4.693 -37.906 6.686 1.00 55.50 206 LEU A C 1
ATOM 1650 O O . LEU A 1 206 ? 5.431 -37.397 7.532 1.00 55.50 206 LEU A O 1
ATOM 1654 N N . ILE A 1 207 ? 4.484 -39.224 6.627 1.00 52.81 207 ILE A N 1
ATOM 1655 C CA . ILE A 1 207 ? 5.318 -40.219 7.320 1.00 52.81 207 ILE A CA 1
ATOM 1656 C C . ILE A 1 207 ? 6.252 -40.803 6.261 1.00 52.81 207 ILE A C 1
ATOM 1658 O O . ILE A 1 207 ? 5.793 -41.474 5.340 1.00 52.81 207 ILE A O 1
ATOM 1662 N N . LEU A 1 208 ? 7.544 -40.495 6.354 1.00 55.25 208 LEU A N 1
ATOM 1663 C CA . LEU A 1 208 ? 8.572 -41.145 5.543 1.00 55.25 208 LEU A CA 1
ATOM 1664 C C . LEU A 1 208 ? 9.118 -42.331 6.345 1.00 55.25 208 LEU A C 1
ATOM 1666 O O . LEU A 1 208 ? 9.443 -42.156 7.522 1.00 55.25 208 LEU A O 1
ATOM 1670 N N . ASP A 1 209 ? 9.175 -43.503 5.712 1.00 45.28 209 ASP A N 1
ATOM 1671 C CA . ASP A 1 209 ? 9.907 -44.678 6.211 1.00 45.28 209 ASP A CA 1
ATOM 1672 C C . ASP A 1 209 ? 11.422 -44.408 6.299 1.00 45.28 209 ASP A C 1
ATOM 1674 O O . ASP A 1 209 ? 11.962 -43.716 5.399 1.00 45.28 209 ASP A O 1
#

Foldseek 3Di:
DDDPPPPVVVVVVPVPLPQDADAVQVVVVVCVVQLQHCVVQFADQPDPVSQKTAGSHHHPQFPDWIWGDDPNWIKIKGWNDKDLDPVVLVVVVVVSQVSNCVVDPQWFFDWDADPVQRKIWTWTWRGDPFWTWTFPWTFMWGDDPNITITMIMHTRWDPDDDDPDDTDGPSVDTGGPPDDPDPVSVVVVVVVVVVVQVVCVVVVVDDDD

Nearest PDB structures (foldseek):
  6e8a-assembly2_B-2  TM=4.492E-01  e=1.033E-02  Salmonella enterica subsp. enterica serovar Typhimurium
  6mna-assembly1_A  TM=4.039E-01  e=1.244E-01  Mycobacterium tuberculosis H37Rv
  2fpn-assembly1_A-2  TM=4.081E-01  e=2.699E-01  Bacillus subtilis
  1tu1-assembly1_A  TM=4.294E-01  e=1.018E+00  Pseudomonas aeruginosa PAO1
  4pws-assembly1_A  TM=3.313E-01  e=1.833E-01  Mycobacterium tuberculosis

Mean predicted aligned error: 12.6 Å

Secondary structure (DSSP, 8-state):
---SSSSTTTTTT-------EE-HHHHHHHHHHTTT--TTTEEEESSTTS-EEEES-EETT-SEEEEEEETTEEEEEEEEEEESSHHHHHHHHHHHHHHHHHHSTTEE--EEEETTTTEEEEEEEEEETTEEEEEEEEEEEEEETTEEEEEEEEEPPP--SSSSS--S------EESS----HHHHHHHHHHHHHHHHHHHHHT-----

Sequence (209 aa):
MKKTLLLAGLLALTGSLCAQNMPLCEVFEKLGNNSSDFSPLMGPATDTLEINFVSTIEVDKAEKSIFKKLLGAPYFEASYGNFQTEAEALQFVKGIQQEFSACWEGFRFPEKYDKALNIRDFRFVQDAENIFRVYEASLRIDQWAGEFYVSFRFPQSSDDFFTGTTPAFVDYQVLPKTEDDSPFAFSLKLVMTEAFEGFERIRGDLILD

Radius of gyration: 22.2 Å; Cα contacts (8 Å, |Δi|>4): 334; chains: 1; bounding box: 42×101×38 Å

Solvent-accessible surface area (backbone atoms only — not comparable to full-atom values): 11781 Å² total; per-residue (Å²): 142,91,86,83,75,71,69,74,63,56,68,70,72,64,68,63,80,73,52,61,69,31,55,63,54,62,48,50,50,55,48,63,76,31,27,78,52,51,67,90,47,46,50,61,61,75,46,96,81,62,40,37,24,39,40,61,57,33,45,56,84,35,80,42,39,32,33,36,47,56,97,84,45,47,25,41,38,35,32,56,49,76,26,81,40,68,67,57,40,52,52,52,51,51,50,53,52,53,59,42,40,71,76,41,79,41,55,46,62,60,76,45,76,42,78,93,70,41,32,40,37,30,32,42,29,38,56,41,95,55,38,34,36,34,45,64,32,31,43,35,39,42,56,55,98,77,33,25,35,38,34,40,39,39,59,46,28,44,83,71,91,80,85,95,65,82,56,40,58,43,54,77,40,82,38,64,65,56,93,56,91,46,74,62,54,53,51,48,54,49,53,52,48,54,49,50,54,51,50,35,41,75,72,63,78,50,83,80,134

pLDDT: mean 77.42, std 19.13, range [33.88, 98.06]